Protein AF-A0AAV3RYV9-F1 (afdb_monomer_lite)

Secondary structure (DSSP, 8-state):
--HHHHHHHHHHHS-GGGHHHHHHHHHHS-TTT--HHHHHHHHHHHHHHHHTS-EEEPTTS-EEEEEEEEEE--TTS--EEEEEEETT--S----HHHHHHTT-EEEE-SSEEEEE-TTS-EEEEEEEPTTS-EEEEE-----S----HHHHHHHHTTS--HHHHHHHHHTT-STTPPP--------HHHHHHT--------PPP-S-THHHHHHHHHHHHHHHTTSS------GGG-TTHHHHS---HHHHHHHHHHTT------

pLDDT: mean 76.97, std 11.88, range [34.06, 93.38]

InterPro domains:
  IPR025724 GAG-pre-integrase domain [PF13976] (138-195)

Sequence (266 aa):
MSNKKVVRKVLRMLPKKFAHKVTAIVEAQDLTTMCLDELIGNLALFEMALDEGYHVTFGDGGKGKIIGKEQLNVDGLPHLTDVLLVEGLTMNLISLSQLCDDGMKVFFCKEGCTANDSCDQTVMRGSRSAYNCYMWSSVKALTSKKCEDTELWHKKIGHTNYRNIQQSISKEVVRRIPPLDVKDKACGQCQVGKQTKSYHQKLQQHSRTKQIDIRHHFIRELVEDKVIFLDHVSTDKQLAEIFTKALDAAKFESLRSSLELCVIDK

Foldseek 3Di:
DQQLVVLVVVLVPDDPVCVVVSVCCVPPHDSNPDGPVNVVVSVVVVVVVVQVPAWDQDPVRDTWGFPDFDFDDDPLAPGDHGQTDTPPDPDDDDDPVSLVVVQWDKDDDPAWIFTAHPVRHTSWIWGQDPVRDTGIDRPPPPPPVPPQVLVVVCVVVPVDQLVVVQVCVVVVVDPPDDDHPRDRDDDPVVCVVPDDDDDDDDDDDDDPPVPVVVVVVVVVVCVVVVVDDDDDDPPLAPLCCLVVHDDDPVSNVSSCVVVVDDDDDD

Radius of gyration: 32.15 Å; chains: 1; bounding box: 63×82×66 Å

Structure (mmCIF, N/CA/C/O backbone):
data_AF-A0AAV3RYV9-F1
#
_entry.id   AF-A0AAV3RYV9-F1
#
loop_
_atom_site.group_PDB
_atom_site.id
_atom_site.type_symbol
_atom_site.label_atom_id
_atom_site.label_alt_id
_atom_site.label_comp_id
_atom_site.label_asym_id
_atom_site.label_entity_id
_atom_site.label_seq_id
_atom_site.pdbx_PDB_ins_code
_atom_site.Cartn_x
_atom_site.Cartn_y
_atom_site.Cartn_z
_atom_site.occupancy
_atom_site.B_iso_or_equiv
_atom_site.auth_seq_id
_atom_site.auth_comp_id
_atom_site.auth_asym_id
_atom_site.auth_atom_id
_atom_site.pdbx_PDB_model_num
ATOM 1 N N . MET A 1 1 ? -21.998 -34.730 23.760 1.00 55.03 1 MET A N 1
ATOM 2 C CA . MET A 1 1 ? -22.473 -33.540 23.004 1.00 55.03 1 MET A CA 1
ATOM 3 C C . MET A 1 1 ? -23.139 -34.023 21.718 1.00 55.03 1 MET A C 1
ATOM 5 O O . MET A 1 1 ? -22.643 -34.980 21.152 1.00 55.03 1 MET A O 1
ATOM 9 N N . SER A 1 2 ? -24.242 -33.418 21.261 1.00 70.56 2 SER A N 1
ATOM 10 C CA . SER A 1 2 ? -24.877 -33.796 19.978 1.00 70.56 2 SER A CA 1
ATOM 11 C C . SER A 1 2 ? -23.958 -33.462 18.790 1.00 70.56 2 SER A C 1
ATOM 13 O O . SER A 1 2 ? -23.345 -32.393 18.803 1.00 70.56 2 SER A O 1
ATOM 15 N N . ASN A 1 3 ? -23.893 -34.335 17.776 1.00 68.94 3 ASN A N 1
ATOM 16 C CA . ASN A 1 3 ? -23.060 -34.189 16.567 1.00 68.94 3 ASN A CA 1
ATOM 17 C C . ASN A 1 3 ? -23.243 -32.802 15.904 1.00 68.94 3 ASN A C 1
ATOM 19 O O . ASN A 1 3 ? -22.283 -32.081 15.640 1.00 68.94 3 ASN A O 1
ATOM 23 N N . LYS A 1 4 ? -24.493 -32.322 15.859 1.00 72.94 4 LYS A N 1
ATOM 24 C CA . LYS A 1 4 ? -24.893 -30.971 15.423 1.00 72.94 4 LYS A CA 1
ATOM 25 C C . LYS A 1 4 ? -24.192 -29.825 16.167 1.00 72.94 4 LYS A C 1
ATOM 27 O O . LYS A 1 4 ? -23.868 -28.793 15.579 1.00 72.94 4 LYS A O 1
ATOM 32 N N . LYS A 1 5 ? -23.978 -29.959 17.484 1.00 77.31 5 LYS A N 1
ATOM 33 C CA . LYS A 1 5 ? -23.274 -28.938 18.286 1.00 77.31 5 LYS A CA 1
ATOM 34 C C . LYS A 1 5 ? -21.777 -28.920 17.969 1.00 77.31 5 LYS A C 1
ATOM 36 O O . LYS A 1 5 ? -21.187 -27.844 18.000 1.00 77.31 5 LYS A O 1
ATOM 41 N N . VAL A 1 6 ? -21.193 -30.079 17.660 1.00 81.44 6 VAL A N 1
ATOM 42 C CA . VAL A 1 6 ? -19.771 -30.224 17.313 1.00 81.44 6 VAL A CA 1
ATOM 43 C C . VAL A 1 6 ? -19.502 -29.643 15.924 1.00 81.44 6 VAL A C 1
ATOM 45 O O . VAL A 1 6 ? -18.690 -28.730 15.816 1.00 81.44 6 VAL A O 1
ATOM 48 N N . VAL A 1 7 ? -20.269 -30.046 14.907 1.00 83.00 7 VAL A N 1
ATOM 49 C CA . VAL A 1 7 ? -20.202 -29.528 13.523 1.00 83.00 7 VAL A CA 1
ATOM 50 C C . VAL A 1 7 ? -20.286 -27.997 13.484 1.00 83.00 7 VAL A C 1
ATOM 52 O O . VAL A 1 7 ? -19.428 -27.326 12.916 1.00 83.00 7 VAL A O 1
ATOM 55 N N . ARG A 1 8 ? -21.260 -27.403 14.188 1.00 81.81 8 ARG A N 1
ATOM 56 C CA . ARG A 1 8 ? -21.396 -25.935 14.283 1.00 81.81 8 ARG A CA 1
ATOM 57 C C . ARG A 1 8 ? -20.267 -25.252 15.042 1.00 81.81 8 ARG A C 1
ATOM 59 O O . ARG A 1 8 ? -20.066 -24.048 14.886 1.00 81.81 8 ARG A O 1
ATOM 66 N N . LYS A 1 9 ? -19.593 -25.959 15.948 1.00 83.69 9 LYS A N 1
ATOM 67 C CA . LYS A 1 9 ? -18.423 -25.418 16.640 1.00 83.69 9 LYS A CA 1
ATOM 68 C C . LYS A 1 9 ? -17.227 -25.418 15.691 1.00 83.69 9 LYS A C 1
ATOM 70 O O . LYS A 1 9 ? -16.592 -24.384 15.580 1.00 83.69 9 LYS A O 1
ATOM 75 N N . VAL A 1 10 ? -17.004 -26.504 14.950 1.00 85.31 10 VAL A N 1
ATOM 76 C CA . VAL A 1 10 ? -15.940 -26.607 13.938 1.00 85.31 10 VAL A CA 1
ATOM 77 C C . VAL A 1 10 ? -16.103 -25.542 12.851 1.00 85.31 10 VAL A C 1
ATOM 79 O O . VAL A 1 10 ? -15.184 -24.759 12.646 1.00 85.31 10 VAL A O 1
ATOM 82 N N . LEU A 1 11 ? -17.292 -25.413 12.248 1.00 83.75 11 LEU A N 1
ATOM 83 C CA . LEU A 1 11 ? -17.558 -24.414 11.199 1.00 83.75 11 LEU A CA 1
ATOM 84 C C . LEU A 1 11 ? -17.297 -22.963 11.646 1.00 83.75 11 LEU A C 1
ATOM 86 O O . LEU A 1 11 ? -16.875 -22.143 10.839 1.00 83.75 11 LEU A O 1
ATOM 90 N N . ARG A 1 12 ? -17.509 -22.641 12.932 1.00 84.25 12 ARG A N 1
ATOM 91 C CA . ARG A 1 12 ? -17.233 -21.304 13.497 1.00 84.25 12 ARG A CA 1
ATOM 92 C C . ARG A 1 12 ? -15.757 -21.046 13.798 1.00 84.25 12 ARG A C 1
ATOM 94 O O . ARG A 1 12 ? -15.381 -19.894 13.970 1.00 84.25 12 ARG A O 1
ATOM 101 N N . MET A 1 13 ? -14.952 -22.099 13.901 1.00 83.88 13 MET A N 1
ATOM 102 C CA . MET A 1 13 ? -13.523 -22.016 14.212 1.00 83.88 13 MET A CA 1
ATOM 103 C C . MET A 1 13 ? -12.651 -22.030 12.948 1.00 83.88 13 MET A C 1
ATOM 105 O O . MET A 1 13 ? -11.438 -21.858 13.053 1.00 83.88 13 MET A O 1
ATOM 109 N N . LEU A 1 14 ? -13.238 -22.244 11.764 1.00 82.31 14 LEU A N 1
ATOM 110 C CA . LEU A 1 14 ? -12.491 -22.283 10.509 1.00 82.31 14 LEU A CA 1
ATOM 111 C C . LEU A 1 14 ? -11.946 -20.892 10.125 1.00 82.31 14 LEU A C 1
ATOM 113 O O . LEU A 1 14 ? -12.642 -19.888 10.301 1.00 82.31 14 LEU A O 1
ATOM 117 N N . PRO A 1 15 ? -10.723 -20.808 9.562 1.00 80.56 15 PRO A N 1
ATOM 118 C CA . PRO A 1 15 ? -10.148 -19.548 9.095 1.00 80.56 15 PRO A CA 1
ATOM 119 C C . PRO A 1 15 ? -11.002 -18.855 8.023 1.00 80.56 15 PRO A C 1
ATOM 121 O O . PRO A 1 15 ? -11.692 -19.514 7.243 1.00 80.56 15 PRO A O 1
ATOM 124 N N . LYS A 1 16 ? -10.872 -17.523 7.896 1.00 75.56 16 LYS A N 1
ATOM 125 C CA . LYS A 1 16 ? -11.639 -16.703 6.932 1.00 75.56 16 LYS A CA 1
ATOM 126 C C . LYS A 1 16 ? -11.557 -17.195 5.478 1.00 75.56 16 LYS A C 1
ATOM 128 O O . LYS A 1 16 ? -12.508 -16.986 4.731 1.00 75.56 16 LYS A O 1
ATOM 133 N N . LYS A 1 17 ? -10.479 -17.890 5.085 1.00 72.00 17 LYS A N 1
ATOM 134 C CA . LYS A 1 17 ? -10.332 -18.487 3.742 1.00 72.00 17 LYS A CA 1
ATOM 135 C C . LYS A 1 17 ? -11.455 -19.478 3.389 1.00 72.00 17 LYS A C 1
ATOM 137 O O . LYS A 1 17 ? -11.806 -19.609 2.224 1.00 72.00 17 LYS A O 1
ATOM 142 N N . PHE A 1 18 ? -12.084 -20.102 4.387 1.00 80.19 18 PHE A N 1
ATOM 143 C CA . PHE A 1 18 ? -13.200 -21.033 4.201 1.00 80.19 18 PHE A CA 1
ATOM 144 C C . PHE A 1 18 ? -14.581 -20.362 4.234 1.00 80.19 18 PHE A C 1
ATOM 146 O O . PHE A 1 18 ? -15.580 -21.061 4.108 1.00 80.19 18 PHE A O 1
ATOM 153 N N . ALA A 1 19 ? -14.679 -19.035 4.398 1.00 79.00 19 ALA A N 1
ATOM 154 C CA . ALA A 1 19 ? -15.951 -18.356 4.672 1.00 79.00 19 ALA A CA 1
ATOM 155 C C . ALA A 1 19 ? -17.042 -18.658 3.631 1.00 79.00 19 ALA A C 1
ATOM 157 O O . ALA A 1 19 ? -18.152 -19.022 3.998 1.00 79.00 19 ALA A O 1
ATOM 158 N N . HIS A 1 20 ? -16.713 -18.589 2.341 1.00 78.38 20 HIS A N 1
ATOM 159 C CA . HIS A 1 20 ? -17.662 -18.861 1.258 1.00 78.38 20 HIS A CA 1
ATOM 160 C C . HIS A 1 20 ? -18.125 -20.328 1.231 1.00 78.38 20 HIS A C 1
ATOM 162 O O . HIS A 1 20 ? -19.299 -20.604 0.990 1.00 78.38 20 HIS A O 1
ATOM 168 N N . LYS A 1 21 ? -17.234 -21.275 1.557 1.00 80.56 21 LYS A N 1
ATOM 169 C CA . LYS A 1 21 ? -17.579 -22.696 1.680 1.00 80.56 21 LYS A CA 1
ATOM 170 C C . LYS A 1 21 ? -18.433 -22.965 2.919 1.00 80.56 21 LYS A C 1
ATOM 172 O O . LYS A 1 21 ? -19.388 -23.729 2.838 1.00 80.56 21 LYS A O 1
ATOM 177 N N . VAL A 1 22 ? -18.123 -22.319 4.043 1.00 84.25 22 VAL A N 1
ATOM 178 C CA . VAL A 1 22 ? -18.915 -22.392 5.280 1.00 84.25 22 VAL A CA 1
ATOM 179 C C . VAL A 1 22 ? -20.329 -21.874 5.034 1.00 84.25 22 VAL A C 1
ATOM 181 O O . VAL A 1 22 ? -21.277 -22.554 5.411 1.00 84.25 22 VAL A O 1
ATOM 184 N N . THR A 1 23 ? -20.481 -20.732 4.359 1.00 82.81 23 THR A N 1
ATOM 185 C CA . THR A 1 23 ? -21.793 -20.195 3.972 1.00 82.81 23 THR A CA 1
ATOM 186 C C . THR A 1 23 ? -22.562 -21.197 3.115 1.00 82.81 23 THR A C 1
ATOM 188 O O . THR A 1 23 ? -23.677 -21.556 3.474 1.00 82.81 23 THR A O 1
ATOM 191 N N . ALA A 1 24 ? -21.937 -21.750 2.069 1.00 81.44 24 ALA A N 1
ATOM 192 C CA . ALA A 1 24 ? -22.576 -22.746 1.210 1.00 81.44 24 ALA A CA 1
ATOM 193 C C . ALA A 1 24 ? -23.004 -24.015 1.972 1.00 81.44 24 ALA A C 1
ATOM 195 O O . ALA A 1 24 ? -24.089 -24.533 1.737 1.00 81.44 24 ALA A O 1
ATOM 196 N N . ILE A 1 25 ? -22.190 -24.509 2.912 1.00 82.00 25 ILE A N 1
ATOM 197 C CA . ILE A 1 25 ? -22.534 -25.675 3.745 1.00 82.00 25 ILE A CA 1
ATOM 198 C C . ILE A 1 25 ? -23.709 -25.353 4.677 1.00 82.00 25 ILE A C 1
ATOM 200 O O . ILE A 1 25 ? -24.605 -26.175 4.848 1.00 82.00 25 ILE A O 1
ATOM 204 N N . VAL A 1 26 ? -23.719 -24.163 5.281 1.00 81.19 26 VAL A N 1
ATOM 205 C CA . VAL A 1 26 ? -24.791 -23.729 6.188 1.00 81.19 26 VAL A CA 1
ATOM 206 C C . VAL A 1 26 ? -26.110 -23.497 5.441 1.00 81.19 26 VAL A C 1
ATOM 208 O O . VAL A 1 26 ? -27.166 -23.732 6.023 1.00 81.19 26 VAL A O 1
ATOM 211 N N . GLU A 1 27 ? -26.054 -23.057 4.182 1.00 81.00 27 GLU A N 1
ATOM 212 C CA . GLU A 1 27 ? -27.228 -22.781 3.343 1.00 81.00 27 GLU A CA 1
ATOM 213 C C . GLU A 1 27 ? -27.771 -24.021 2.618 1.00 81.00 27 GLU A C 1
ATOM 215 O O . GLU A 1 27 ? -28.985 -24.160 2.488 1.00 81.00 27 GLU A O 1
ATOM 220 N N . ALA A 1 28 ? -26.902 -24.922 2.147 1.00 75.69 28 ALA A N 1
ATOM 221 C CA . ALA A 1 28 ? -27.292 -26.032 1.274 1.00 75.69 28 ALA A CA 1
ATOM 222 C C . ALA A 1 28 ? -27.492 -27.376 1.993 1.00 75.69 28 ALA A C 1
ATOM 224 O O . ALA A 1 28 ? -28.142 -28.261 1.438 1.00 75.69 28 ALA A O 1
ATOM 225 N N . GLN A 1 29 ? -26.927 -27.568 3.192 1.00 73.56 29 GLN A N 1
ATOM 226 C CA . GLN A 1 29 ? -26.982 -28.850 3.904 1.00 73.56 29 GLN A CA 1
ATOM 227 C C . GLN A 1 29 ? -27.699 -28.749 5.251 1.00 73.56 29 GLN A C 1
ATOM 229 O O . GLN A 1 29 ? -27.522 -27.805 6.024 1.00 73.56 29 GLN A O 1
ATOM 234 N N . ASP A 1 30 ? -28.462 -29.793 5.582 1.00 73.06 30 ASP A N 1
ATOM 235 C CA . ASP A 1 30 ? -29.024 -29.936 6.918 1.00 73.06 30 ASP A CA 1
ATOM 236 C C . ASP A 1 30 ? -27.919 -30.310 7.925 1.00 73.06 30 ASP A C 1
ATOM 238 O O . ASP A 1 30 ? -27.468 -31.449 8.041 1.00 73.06 30 ASP A O 1
ATOM 242 N N . LEU A 1 31 ? -27.500 -29.320 8.718 1.00 68.75 31 LEU A N 1
ATOM 243 C CA . LEU A 1 31 ? -26.511 -29.470 9.793 1.00 68.75 31 LEU A CA 1
ATOM 244 C C . LEU A 1 31 ? -26.938 -30.462 10.895 1.00 68.75 31 LEU A C 1
ATOM 246 O O . LEU A 1 31 ? -26.178 -30.681 11.844 1.00 68.75 31 LEU A O 1
ATOM 250 N N . THR A 1 32 ? -28.174 -30.974 10.865 1.00 64.25 32 THR A N 1
ATOM 251 C CA . THR A 1 32 ? -28.647 -32.002 11.798 1.00 64.25 32 THR A CA 1
ATOM 252 C C . THR A 1 32 ? -28.279 -33.422 11.384 1.00 64.25 32 THR A C 1
ATOM 254 O O . THR A 1 32 ? -28.127 -34.259 12.275 1.00 64.25 32 THR A O 1
ATOM 257 N N . THR A 1 33 ? -28.079 -33.673 10.087 1.00 74.38 33 THR A N 1
ATOM 258 C CA . THR A 1 33 ? -27.809 -35.008 9.530 1.00 74.38 33 THR A CA 1
ATOM 259 C C . THR A 1 33 ? -26.339 -35.230 9.181 1.00 74.38 33 THR A C 1
ATOM 261 O O . THR A 1 33 ? -25.888 -36.370 9.198 1.00 74.38 33 THR A O 1
ATOM 264 N N . MET A 1 34 ? -25.581 -34.162 8.916 1.00 77.06 34 MET A N 1
ATOM 265 C CA . MET A 1 34 ? -24.161 -34.248 8.557 1.00 77.06 34 MET A CA 1
ATOM 266 C C . MET A 1 34 ? -23.298 -34.736 9.734 1.00 77.06 34 MET A C 1
ATOM 268 O O . MET A 1 34 ? -23.349 -34.178 10.839 1.00 77.06 34 MET A O 1
ATOM 272 N N . CYS A 1 35 ? -22.476 -35.761 9.494 1.00 82.12 35 CYS A N 1
ATOM 273 C CA . CYS A 1 35 ? -21.512 -36.258 10.474 1.00 82.12 35 CYS A CA 1
ATOM 274 C C . CYS A 1 35 ? -20.172 -35.502 10.392 1.00 82.12 35 CYS A C 1
ATOM 276 O O . CYS A 1 35 ? -19.886 -34.790 9.428 1.00 82.12 35 CYS A O 1
ATOM 278 N N . LEU A 1 36 ? -19.339 -35.634 11.430 1.00 82.00 36 LEU A N 1
ATOM 279 C CA . LEU A 1 36 ? -18.045 -34.952 11.483 1.00 82.00 36 LEU A CA 1
ATOM 280 C C . LEU A 1 36 ? -17.094 -35.420 10.369 1.00 82.00 36 LEU A C 1
ATOM 282 O O . LEU A 1 36 ? -16.412 -34.585 9.785 1.00 82.00 36 LEU A O 1
ATOM 286 N N . ASP A 1 37 ? -17.084 -36.713 10.048 1.00 81.75 37 ASP A N 1
ATOM 287 C CA . ASP A 1 37 ? -16.208 -37.275 9.012 1.00 81.75 37 ASP A CA 1
ATOM 288 C C . ASP A 1 37 ? -16.579 -36.763 7.615 1.00 81.75 37 ASP A C 1
ATOM 290 O O . ASP A 1 37 ? -15.705 -36.424 6.821 1.00 81.75 37 ASP A O 1
ATOM 294 N N . GLU A 1 38 ? -17.876 -36.613 7.339 1.00 82.69 38 GLU A N 1
ATOM 295 C CA . GLU A 1 38 ? -18.387 -36.034 6.095 1.00 82.69 38 GLU A CA 1
ATOM 296 C C . GLU A 1 38 ? -18.032 -34.544 5.979 1.00 82.69 38 GLU A C 1
ATOM 298 O O . GLU A 1 38 ? -17.609 -34.080 4.918 1.00 82.69 38 GLU A O 1
ATOM 303 N N . LEU A 1 39 ? -18.117 -33.793 7.084 1.00 85.12 39 LEU A N 1
ATOM 304 C CA . LEU A 1 39 ? -17.657 -32.404 7.128 1.00 85.12 39 LEU A CA 1
ATOM 305 C C . LEU A 1 39 ? -16.148 -32.307 6.860 1.00 85.12 39 LEU A C 1
ATOM 307 O O . LEU A 1 39 ? -15.725 -31.473 6.061 1.00 85.12 39 LEU A O 1
ATOM 311 N N . ILE A 1 40 ? -15.337 -33.135 7.523 1.00 83.94 40 ILE A N 1
ATOM 312 C CA . ILE A 1 40 ? -13.879 -33.142 7.351 1.00 83.94 40 ILE A CA 1
ATOM 313 C C . ILE A 1 40 ? -13.519 -33.526 5.913 1.00 83.94 40 ILE A C 1
ATOM 315 O O . ILE A 1 40 ? -12.693 -32.850 5.307 1.00 83.94 40 ILE A O 1
ATOM 319 N N . GLY A 1 41 ? -14.183 -34.530 5.335 1.00 83.12 41 GLY A N 1
ATOM 320 C CA . GLY A 1 41 ? -14.002 -34.916 3.935 1.00 83.12 41 GLY A CA 1
ATOM 321 C C . GLY A 1 41 ? -14.319 -33.775 2.966 1.00 83.12 41 GLY A C 1
ATOM 322 O O . GLY A 1 41 ? -13.520 -33.477 2.081 1.00 83.12 41 GLY A O 1
ATOM 323 N N . ASN A 1 42 ? -15.431 -33.065 3.176 1.00 80.94 42 ASN A N 1
ATOM 324 C CA . ASN A 1 42 ? -15.811 -31.905 2.363 1.00 80.94 42 ASN A CA 1
ATOM 325 C C . ASN A 1 42 ? -14.827 -30.733 2.483 1.00 80.94 42 ASN A C 1
ATOM 327 O O . ASN A 1 42 ? -14.584 -30.029 1.499 1.00 80.94 42 ASN A O 1
ATOM 331 N N . LEU A 1 43 ? -14.276 -30.505 3.677 1.00 82.31 43 LEU A N 1
ATOM 332 C CA . LEU A 1 43 ? -13.263 -29.476 3.910 1.00 82.31 43 LEU A CA 1
ATOM 333 C C . LEU A 1 43 ? -11.921 -29.855 3.284 1.00 82.31 43 LEU A C 1
ATOM 335 O O . LEU A 1 43 ? -11.303 -28.993 2.671 1.00 82.31 43 LEU A O 1
ATOM 339 N N . ALA A 1 44 ? -11.514 -31.123 3.371 1.00 80.31 44 ALA A N 1
ATOM 340 C CA . ALA A 1 44 ? -10.290 -31.630 2.756 1.00 80.31 44 ALA A CA 1
ATOM 341 C C . ALA A 1 44 ? -10.360 -31.568 1.223 1.00 80.31 44 ALA A C 1
ATOM 343 O O . ALA A 1 44 ? -9.449 -31.047 0.593 1.00 80.31 44 ALA A O 1
ATOM 344 N N . LEU A 1 45 ? -11.472 -31.999 0.617 1.00 74.06 45 LEU A N 1
ATOM 345 C CA . LEU A 1 45 ? -11.718 -31.860 -0.827 1.00 74.06 45 LEU A CA 1
ATOM 346 C C . LEU A 1 45 ? -11.681 -30.399 -1.279 1.00 74.06 45 LEU A C 1
ATOM 348 O O . LEU A 1 45 ? -11.152 -30.075 -2.339 1.00 74.06 45 LEU A O 1
ATOM 352 N N . PHE A 1 46 ? -12.245 -29.506 -0.472 1.00 75.56 46 PHE A N 1
ATOM 353 C CA . PHE A 1 46 ? -12.227 -28.082 -0.758 1.00 75.56 46 PHE A CA 1
ATOM 354 C C . PHE A 1 46 ? -10.828 -27.471 -0.585 1.00 75.56 46 PHE A C 1
ATOM 356 O O . PHE A 1 46 ? -10.433 -26.632 -1.383 1.00 75.56 46 PHE A O 1
ATOM 363 N N . GLU A 1 47 ? -10.053 -27.916 0.403 1.00 72.88 47 GLU A N 1
ATOM 364 C CA . GLU A 1 47 ? -8.655 -27.518 0.579 1.00 72.88 47 GLU A CA 1
ATOM 365 C C . GLU A 1 47 ? -7.775 -28.016 -0.575 1.00 72.88 47 GLU A C 1
ATOM 367 O O . GLU A 1 47 ? -6.983 -27.241 -1.101 1.00 72.88 47 GLU A O 1
ATOM 372 N N . MET A 1 48 ? -7.993 -29.244 -1.056 1.00 65.56 48 MET A N 1
ATOM 373 C CA . MET A 1 48 ? -7.349 -29.768 -2.266 1.00 65.56 48 MET A CA 1
ATOM 374 C C . MET A 1 48 ? -7.720 -28.952 -3.514 1.00 65.56 48 MET A C 1
ATOM 376 O O . MET A 1 48 ? -6.847 -28.620 -4.309 1.00 65.56 48 MET A O 1
ATOM 380 N N . ALA A 1 49 ? -8.991 -28.566 -3.666 1.00 63.94 49 ALA A N 1
ATOM 381 C CA . ALA A 1 49 ? -9.440 -27.721 -4.776 1.00 63.94 49 ALA A CA 1
ATOM 382 C C . ALA A 1 49 ? -8.893 -26.282 -4.702 1.00 63.94 49 ALA A C 1
ATOM 384 O O . ALA A 1 49 ? -8.691 -25.643 -5.733 1.00 63.94 49 ALA A O 1
ATOM 385 N N . LEU A 1 50 ? -8.639 -25.762 -3.497 1.00 61.56 50 LEU A N 1
ATOM 386 C CA . LEU A 1 50 ? -7.937 -24.490 -3.314 1.00 61.56 50 LEU A CA 1
ATOM 387 C C . LEU A 1 50 ? -6.453 -24.595 -3.698 1.00 61.56 50 LEU A C 1
ATOM 389 O O . LEU A 1 50 ? -5.896 -23.621 -4.205 1.00 61.56 50 LEU A O 1
ATOM 393 N N . ASP A 1 51 ? -5.825 -25.753 -3.483 1.00 58.31 51 ASP A N 1
ATOM 394 C CA . ASP A 1 51 ? -4.398 -25.969 -3.754 1.00 58.31 51 ASP A CA 1
ATOM 395 C C . ASP A 1 51 ? -4.069 -26.016 -5.259 1.00 58.31 51 ASP A C 1
ATOM 397 O O . ASP A 1 51 ? -2.972 -25.635 -5.665 1.00 58.31 51 ASP A O 1
ATOM 401 N N . GLU A 1 52 ? -5.032 -26.373 -6.116 1.00 57.16 52 GLU A N 1
ATOM 402 C CA . GLU A 1 52 ? -4.862 -26.311 -7.577 1.00 57.16 52 GLU A CA 1
ATOM 403 C C . GLU A 1 52 ? -4.949 -24.875 -8.149 1.00 57.16 52 GLU A C 1
ATOM 405 O O . GLU A 1 52 ? -4.567 -24.633 -9.296 1.00 57.16 52 GLU A O 1
ATOM 410 N N . GLY A 1 53 ? -5.418 -23.891 -7.368 1.00 58.44 53 GLY A N 1
ATOM 411 C CA . GLY A 1 53 ? -5.975 -22.647 -7.914 1.00 58.44 53 GLY A CA 1
ATOM 412 C C . GLY A 1 53 ? -5.121 -21.376 -7.871 1.00 58.44 53 GLY A C 1
ATOM 413 O O . GLY A 1 53 ? -5.459 -20.419 -8.565 1.00 58.44 53 GLY A O 1
ATOM 414 N N . TYR A 1 54 ? -4.030 -21.311 -7.103 1.00 69.19 54 TYR A N 1
ATOM 415 C CA . TYR A 1 54 ? -3.322 -20.037 -6.885 1.00 69.19 54 TYR A CA 1
ATOM 416 C C . TYR A 1 54 ? -1.830 -20.146 -7.180 1.00 69.19 54 TYR A C 1
ATOM 418 O O . TYR A 1 54 ? -0.999 -20.287 -6.285 1.00 69.19 54 TYR A O 1
ATOM 426 N N . HIS A 1 55 ? -1.495 -20.045 -8.464 1.00 78.94 55 HIS A N 1
ATOM 427 C CA . HIS A 1 55 ? -0.114 -19.985 -8.924 1.00 78.94 55 HIS A CA 1
ATOM 428 C C . HIS A 1 55 ? 0.165 -18.639 -9.592 1.00 78.94 55 HIS A C 1
ATOM 430 O O . HIS A 1 55 ? -0.628 -18.174 -10.410 1.00 78.94 55 HIS A O 1
ATOM 436 N N . VAL A 1 56 ? 1.308 -18.029 -9.283 1.00 82.75 56 VAL A N 1
ATOM 437 C CA . VAL A 1 56 ? 1.851 -16.927 -10.083 1.00 82.75 56 VAL A CA 1
ATOM 438 C C . VAL A 1 56 ? 2.698 -17.517 -11.205 1.00 82.75 56 VAL A C 1
ATOM 440 O O . VAL A 1 56 ? 3.404 -18.499 -10.991 1.00 82.75 56 VAL A O 1
ATOM 443 N N . THR A 1 57 ? 2.620 -16.942 -12.403 1.00 84.31 57 THR A N 1
ATOM 444 C CA . THR A 1 57 ? 3.510 -17.318 -13.509 1.00 84.31 57 THR A CA 1
ATOM 445 C C . THR A 1 57 ? 4.664 -16.326 -13.564 1.00 84.31 57 THR A C 1
ATOM 447 O O . THR A 1 57 ? 4.443 -15.115 -13.581 1.00 84.31 57 THR A O 1
ATOM 450 N N . PHE A 1 58 ? 5.889 -16.833 -13.554 1.00 82.94 58 PHE A N 1
ATOM 451 C CA . PHE A 1 58 ? 7.108 -16.040 -13.645 1.00 82.94 58 PHE A CA 1
ATOM 452 C C . PHE A 1 58 ? 7.469 -15.743 -15.106 1.00 82.94 58 PHE A C 1
ATOM 454 O O . PHE A 1 58 ? 6.917 -16.328 -16.038 1.00 82.94 58 PHE A O 1
ATOM 461 N N . GLY A 1 59 ? 8.416 -14.824 -15.318 1.00 74.75 59 GLY A N 1
ATOM 462 C CA . GLY A 1 59 ? 8.852 -14.425 -16.663 1.00 74.75 59 GLY A CA 1
ATOM 463 C C . GLY A 1 59 ? 9.529 -15.538 -17.474 1.00 74.75 59 GLY A C 1
ATOM 464 O O . GLY A 1 59 ? 9.593 -15.438 -18.694 1.00 74.75 59 GLY A O 1
ATOM 465 N N . ASP A 1 60 ? 10.002 -16.601 -16.820 1.00 81.31 60 ASP A N 1
ATOM 466 C CA . ASP A 1 60 ? 10.543 -17.814 -17.448 1.00 81.31 60 ASP A CA 1
ATOM 467 C C . ASP A 1 60 ? 9.457 -18.862 -17.777 1.00 81.31 60 ASP A C 1
ATOM 469 O O . ASP A 1 60 ? 9.766 -19.931 -18.300 1.00 81.31 60 ASP A O 1
ATOM 473 N N . GLY A 1 61 ? 8.185 -18.568 -17.478 1.00 81.25 61 GLY A N 1
ATOM 474 C CA . GLY A 1 61 ? 7.057 -19.488 -17.629 1.00 81.25 61 GLY A CA 1
ATOM 475 C C . GLY A 1 61 ? 6.887 -20.475 -16.470 1.00 81.25 61 GLY A C 1
ATOM 476 O O . GLY A 1 61 ? 5.917 -21.238 -16.462 1.00 81.25 61 GLY A O 1
ATOM 477 N N . GLY A 1 62 ? 7.784 -20.456 -15.478 1.00 84.75 62 GLY A N 1
ATOM 478 C CA . GLY A 1 62 ? 7.650 -21.230 -14.251 1.00 84.75 62 GLY A CA 1
ATOM 479 C C . GLY A 1 62 ? 6.433 -20.792 -13.434 1.00 84.75 62 GLY A C 1
ATOM 480 O O . GLY A 1 62 ? 5.961 -19.660 -13.547 1.00 84.75 62 GLY A O 1
ATOM 481 N N . LYS A 1 63 ? 5.914 -21.690 -12.592 1.00 84.94 63 LYS A N 1
ATOM 482 C CA . LYS A 1 63 ? 4.776 -21.408 -11.707 1.00 84.94 63 LYS A CA 1
ATOM 483 C C . LYS A 1 63 ? 5.197 -21.494 -10.247 1.00 84.94 63 LYS A C 1
ATOM 485 O O . LYS A 1 63 ? 5.799 -22.483 -9.842 1.00 84.94 63 LYS A O 1
ATOM 490 N N . GLY A 1 64 ? 4.859 -20.474 -9.465 1.00 85.50 64 GLY A N 1
ATOM 491 C CA . GLY A 1 64 ? 5.085 -20.431 -8.020 1.00 85.50 64 GLY A CA 1
ATOM 492 C C . GLY A 1 64 ? 3.772 -20.509 -7.253 1.00 85.50 64 GLY A C 1
ATOM 493 O O . GLY A 1 64 ? 2.811 -19.831 -7.617 1.00 85.50 64 GLY A O 1
ATOM 494 N N . LYS A 1 65 ? 3.726 -21.317 -6.192 1.00 86.38 65 LYS A N 1
ATOM 495 C CA . LYS A 1 65 ? 2.543 -21.465 -5.335 1.00 86.38 65 LYS A CA 1
ATOM 496 C C . LYS A 1 65 ? 2.350 -20.221 -4.469 1.00 86.38 65 LYS A C 1
ATOM 498 O O . LYS A 1 65 ? 3.266 -19.809 -3.761 1.00 86.38 65 LYS A O 1
ATOM 503 N N . ILE A 1 66 ? 1.166 -19.620 -4.511 1.00 84.56 66 ILE A N 1
ATOM 504 C CA . ILE A 1 66 ? 0.824 -18.460 -3.684 1.00 84.56 66 ILE A CA 1
ATOM 505 C C . ILE A 1 66 ? 0.381 -18.960 -2.303 1.00 84.56 66 ILE A C 1
ATOM 507 O O . ILE A 1 66 ? -0.583 -19.711 -2.181 1.00 84.56 66 ILE A O 1
ATOM 511 N N . ILE A 1 67 ? 1.076 -18.520 -1.257 1.00 82.19 67 ILE A N 1
ATOM 512 C CA . ILE A 1 67 ? 0.788 -18.835 0.149 1.00 82.19 67 ILE A CA 1
ATOM 513 C C . ILE A 1 67 ? -0.149 -17.783 0.764 1.00 82.19 67 ILE A C 1
ATOM 515 O O . ILE A 1 67 ? -0.917 -18.081 1.678 1.00 82.19 67 ILE A O 1
ATOM 519 N N . GLY A 1 68 ? -0.110 -16.543 0.270 1.00 76.12 68 GLY A N 1
ATOM 520 C CA . GLY A 1 68 ? -0.902 -15.454 0.831 1.00 76.12 68 GLY A CA 1
ATOM 521 C C . GLY A 1 68 ? -1.032 -14.251 -0.092 1.00 76.12 68 GLY A C 1
ATOM 522 O O . GLY A 1 68 ? -0.305 -14.117 -1.074 1.00 76.12 68 GLY A O 1
ATOM 523 N N . LYS A 1 69 ? -1.976 -13.373 0.245 1.00 81.06 69 LYS A N 1
ATOM 524 C CA . LYS A 1 69 ? -2.206 -12.088 -0.417 1.00 81.06 69 LYS A CA 1
ATOM 525 C C . LYS A 1 69 ? -2.454 -11.028 0.652 1.00 81.06 69 LYS A C 1
ATOM 527 O O . LYS A 1 69 ? -3.353 -11.205 1.473 1.00 81.06 69 LYS A O 1
ATOM 532 N N . GLU A 1 70 ? -1.679 -9.952 0.642 1.00 76.12 70 GLU A N 1
ATOM 533 C CA . GLU A 1 70 ? -1.757 -8.872 1.630 1.00 76.12 70 GLU A CA 1
ATOM 534 C C . GLU A 1 70 ? -1.621 -7.488 0.981 1.00 76.12 70 GLU A C 1
ATOM 536 O O . GLU A 1 70 ? -1.269 -7.348 -0.189 1.00 76.12 70 GLU A O 1
ATOM 541 N N . GLN A 1 71 ? -1.930 -6.446 1.754 1.00 78.50 71 GLN A N 1
ATOM 542 C CA . GLN A 1 71 ? -1.613 -5.063 1.403 1.00 78.50 71 GLN A CA 1
ATOM 543 C C . GLN A 1 71 ? -0.338 -4.658 2.131 1.00 78.50 71 GLN A C 1
ATOM 545 O O . GLN A 1 71 ? -0.252 -4.792 3.353 1.00 78.50 71 GLN A O 1
ATOM 550 N N . LEU A 1 72 ? 0.637 -4.133 1.394 1.00 72.19 72 LEU A N 1
ATOM 551 C CA . LEU A 1 72 ? 1.910 -3.725 1.965 1.00 72.19 72 LEU A CA 1
ATOM 552 C C . LEU A 1 72 ? 1.935 -2.202 2.126 1.00 72.19 72 LEU A C 1
ATOM 554 O O . LEU A 1 72 ? 1.938 -1.451 1.151 1.00 72.19 72 LEU A O 1
ATOM 558 N N . ASN A 1 73 ? 1.966 -1.746 3.378 1.00 69.38 73 ASN A N 1
ATOM 559 C CA . ASN A 1 73 ? 2.185 -0.345 3.729 1.00 69.38 73 ASN A CA 1
ATOM 560 C C . ASN A 1 73 ? 3.511 -0.222 4.487 1.00 69.38 73 ASN A C 1
ATOM 562 O O . ASN A 1 73 ? 3.544 -0.258 5.716 1.00 69.38 73 ASN A O 1
ATOM 566 N N . VAL A 1 74 ? 4.607 -0.172 3.732 1.00 68.00 74 VAL A N 1
ATOM 567 C CA . VAL A 1 74 ? 5.965 -0.046 4.271 1.00 68.00 74 VAL A CA 1
ATOM 568 C C . VAL A 1 74 ? 6.467 1.360 3.994 1.00 68.00 74 VAL A C 1
ATOM 570 O O . VAL A 1 74 ? 6.393 1.836 2.862 1.00 68.00 74 VAL A O 1
ATOM 573 N N . ASP A 1 75 ? 7.016 2.003 5.025 1.00 58.53 75 ASP A N 1
ATOM 574 C CA . ASP A 1 75 ? 7.606 3.333 4.910 1.00 58.53 75 ASP A CA 1
ATOM 575 C C . ASP A 1 75 ? 8.634 3.377 3.774 1.00 58.53 75 ASP A C 1
ATOM 577 O O . ASP A 1 75 ? 9.646 2.671 3.782 1.00 58.53 75 ASP A O 1
ATOM 581 N N . GLY A 1 76 ? 8.373 4.242 2.794 1.00 61.16 76 GLY A N 1
ATOM 582 C CA . GLY A 1 76 ? 9.257 4.446 1.654 1.00 61.16 76 GLY A CA 1
ATOM 583 C C . GLY A 1 76 ? 9.000 3.540 0.441 1.00 61.16 76 GLY A C 1
ATOM 584 O O . GLY A 1 76 ? 9.746 3.646 -0.535 1.00 61.16 76 GLY A O 1
ATOM 585 N N . LEU A 1 77 ? 7.966 2.698 0.458 1.00 65.50 77 LEU A N 1
ATOM 586 C CA . LEU A 1 77 ? 7.343 2.165 -0.757 1.00 65.50 77 LEU A CA 1
ATOM 587 C C . LEU A 1 77 ? 5.968 2.821 -0.975 1.00 65.50 77 LEU A C 1
ATOM 589 O O . LEU A 1 77 ? 5.340 3.258 -0.008 1.00 65.50 77 LEU A O 1
ATOM 593 N N . PRO A 1 78 ? 5.482 2.909 -2.228 1.00 68.81 78 PRO A N 1
ATOM 594 C CA . PRO A 1 78 ? 4.088 3.239 -2.483 1.00 68.81 78 PRO A CA 1
ATOM 595 C C . PRO A 1 78 ? 3.183 2.197 -1.823 1.00 68.81 78 PRO A C 1
ATOM 597 O O . PRO A 1 78 ? 3.605 1.076 -1.530 1.00 68.81 78 PRO A O 1
ATOM 600 N N . HIS A 1 79 ? 1.929 2.573 -1.588 1.00 72.94 79 HIS A N 1
ATOM 601 C CA . HIS A 1 79 ? 0.938 1.637 -1.082 1.00 72.94 79 HIS A CA 1
ATOM 602 C C . HIS A 1 79 ? 0.677 0.569 -2.146 1.00 72.94 79 HIS A C 1
ATOM 604 O O . HIS A 1 79 ? -0.012 0.828 -3.128 1.00 72.94 79 HIS A O 1
ATOM 610 N N . LEU A 1 80 ? 1.264 -0.611 -1.959 1.00 75.56 80 LEU A N 1
ATOM 611 C CA . LEU A 1 80 ? 1.082 -1.731 -2.866 1.00 75.56 80 LEU A CA 1
ATOM 612 C C . LEU A 1 80 ? -0.115 -2.538 -2.379 1.00 75.56 80 LEU A C 1
ATOM 614 O O . LEU A 1 80 ? -0.094 -3.138 -1.297 1.00 75.56 80 LEU A O 1
ATOM 618 N N . THR A 1 81 ? -1.170 -2.532 -3.185 1.00 72.25 81 THR A N 1
ATOM 619 C CA . THR A 1 81 ? -2.304 -3.431 -2.991 1.00 72.25 81 THR A CA 1
ATOM 620 C C . THR A 1 81 ? -2.022 -4.759 -3.685 1.00 72.25 81 THR A C 1
ATOM 622 O O . THR A 1 81 ? -1.184 -4.834 -4.579 1.00 72.25 81 THR A O 1
ATOM 625 N N . ASP A 1 82 ? -2.677 -5.829 -3.239 1.00 76.75 82 ASP A N 1
ATOM 626 C CA . ASP A 1 82 ? -2.599 -7.135 -3.896 1.00 76.75 82 ASP A CA 1
ATOM 627 C C . ASP A 1 82 ? -1.196 -7.775 -3.962 1.00 76.75 82 ASP A C 1
ATOM 629 O O . ASP A 1 82 ? -0.857 -8.484 -4.909 1.00 76.75 82 ASP A O 1
ATOM 633 N N . VAL A 1 83 ? -0.393 -7.604 -2.908 1.00 81.56 83 VAL A N 1
ATOM 634 C CA . VAL A 1 83 ? 0.938 -8.216 -2.797 1.00 81.56 83 VAL A CA 1
ATOM 635 C C . VAL A 1 83 ? 0.812 -9.708 -2.503 1.00 81.56 83 VAL A C 1
ATOM 637 O O . VAL A 1 83 ? 0.182 -10.111 -1.526 1.00 81.56 83 VAL A O 1
ATOM 640 N N . LEU A 1 84 ? 1.429 -10.536 -3.346 1.00 85.44 84 LEU A N 1
ATOM 641 C CA . LEU A 1 84 ? 1.393 -11.993 -3.240 1.00 85.44 84 LEU A CA 1
ATOM 642 C C . LEU A 1 84 ? 2.622 -12.515 -2.491 1.00 85.44 84 LEU A C 1
ATOM 644 O O . LEU A 1 84 ? 3.756 -12.221 -2.865 1.00 85.44 84 LEU A O 1
ATOM 648 N N . LEU A 1 85 ? 2.396 -13.346 -1.474 1.00 84.12 85 LEU A N 1
ATOM 649 C CA . LEU A 1 85 ? 3.437 -14.167 -0.862 1.00 84.12 85 LEU A CA 1
ATOM 650 C C . LEU A 1 85 ? 3.513 -15.488 -1.621 1.00 84.12 85 LEU A C 1
ATOM 652 O O . LEU A 1 85 ? 2.536 -16.232 -1.657 1.00 84.12 85 LEU A O 1
ATOM 656 N N . VAL A 1 86 ? 4.667 -15.783 -2.210 1.00 85.56 86 VAL A N 1
ATOM 657 C CA . VAL A 1 86 ? 4.872 -16.957 -3.066 1.00 85.56 86 VAL A CA 1
ATOM 658 C C . VAL A 1 86 ? 5.942 -17.849 -2.451 1.00 85.56 86 VAL A C 1
ATOM 660 O O . VAL A 1 86 ? 6.993 -17.368 -2.028 1.00 85.56 86 VAL A O 1
ATOM 663 N N . GLU A 1 87 ? 5.673 -19.150 -2.402 1.00 83.25 87 GLU A N 1
ATOM 664 C CA . GLU A 1 87 ? 6.598 -20.143 -1.868 1.00 83.25 87 GLU A CA 1
ATOM 665 C C . GLU A 1 87 ? 7.886 -20.206 -2.694 1.00 83.25 87 GLU A C 1
ATOM 667 O O . GLU A 1 87 ? 7.849 -20.254 -3.924 1.00 83.25 87 GLU A O 1
ATOM 672 N N . GLY A 1 88 ? 9.037 -20.212 -2.019 1.00 81.00 88 GLY A N 1
ATOM 673 C CA . GLY A 1 88 ? 10.341 -20.397 -2.662 1.00 81.00 88 GLY A CA 1
ATOM 674 C C . GLY A 1 88 ? 10.921 -19.165 -3.365 1.00 81.00 88 GLY A C 1
ATOM 675 O O . GLY A 1 88 ? 12.049 -19.239 -3.854 1.00 81.00 88 GLY A O 1
ATOM 676 N N . LEU A 1 89 ? 10.225 -18.020 -3.387 1.00 84.81 89 LEU A N 1
ATOM 677 C CA . LEU A 1 89 ? 10.829 -16.764 -3.838 1.00 84.81 89 LEU A CA 1
ATOM 678 C C . LEU A 1 89 ? 11.826 -16.245 -2.797 1.00 84.81 89 LEU A C 1
ATOM 680 O O . LEU A 1 89 ? 11.465 -15.917 -1.670 1.00 84.81 89 LEU A O 1
ATOM 684 N N . THR A 1 90 ? 13.093 -16.139 -3.195 1.00 81.25 90 THR A N 1
ATOM 685 C CA . THR A 1 90 ? 14.179 -15.635 -2.337 1.00 81.25 90 THR A CA 1
ATOM 686 C C . THR A 1 90 ? 14.257 -14.111 -2.292 1.00 81.25 90 THR A C 1
ATOM 688 O O . THR A 1 90 ? 14.872 -13.555 -1.385 1.00 81.25 90 THR A O 1
ATOM 691 N N . MET A 1 91 ? 13.646 -13.433 -3.266 1.00 77.94 91 MET A N 1
ATOM 692 C CA . MET A 1 91 ? 13.672 -11.981 -3.423 1.00 77.94 91 MET A CA 1
ATOM 693 C C . MET A 1 91 ? 12.269 -11.450 -3.700 1.00 77.94 91 MET A C 1
ATOM 695 O O . MET A 1 91 ? 11.467 -12.098 -4.374 1.00 77.94 91 MET A O 1
ATOM 699 N N . ASN A 1 92 ? 12.005 -10.228 -3.240 1.00 83.31 92 ASN A N 1
ATOM 700 C CA . ASN A 1 92 ? 10.765 -9.526 -3.548 1.00 83.31 92 ASN A CA 1
ATOM 701 C C . ASN A 1 92 ? 10.797 -9.028 -4.995 1.00 83.31 92 ASN A C 1
ATOM 703 O O . ASN A 1 92 ? 11.725 -8.323 -5.399 1.00 83.31 92 ASN A O 1
ATOM 707 N N . LEU A 1 93 ? 9.765 -9.372 -5.758 1.00 85.44 93 LEU A N 1
ATOM 708 C CA . LEU A 1 93 ? 9.577 -8.917 -7.130 1.00 85.44 93 LEU A CA 1
ATOM 709 C C . LEU A 1 93 ? 8.417 -7.929 -7.175 1.00 85.44 93 LEU A C 1
ATOM 711 O O . LEU A 1 93 ? 7.387 -8.139 -6.538 1.00 85.44 93 LEU A O 1
ATOM 715 N N . ILE A 1 94 ? 8.582 -6.858 -7.946 1.00 84.31 94 ILE A N 1
ATOM 716 C CA . ILE A 1 94 ? 7.524 -5.879 -8.196 1.00 84.31 94 ILE A CA 1
ATOM 717 C C . ILE A 1 94 ? 7.109 -6.014 -9.656 1.00 84.31 94 ILE A C 1
ATOM 719 O O . ILE A 1 94 ? 7.943 -5.895 -10.556 1.00 84.31 94 ILE A O 1
ATOM 723 N N . SER A 1 95 ? 5.822 -6.273 -9.880 1.00 84.31 95 SER A N 1
ATOM 724 C CA . SER A 1 95 ? 5.249 -6.342 -11.223 1.00 84.31 95 SER A CA 1
ATOM 725 C C . SER A 1 95 ? 5.199 -4.949 -11.844 1.00 84.31 95 SER A C 1
ATOM 727 O O . SER A 1 95 ? 4.563 -4.047 -11.303 1.00 84.31 95 SER A O 1
ATOM 729 N N . LEU A 1 96 ? 5.846 -4.775 -12.999 1.00 87.81 96 LEU A N 1
ATOM 730 C CA . LEU A 1 96 ? 5.797 -3.509 -13.737 1.00 87.81 96 LEU A CA 1
ATOM 731 C C . LEU A 1 96 ? 4.395 -3.206 -14.255 1.00 87.81 96 LEU A C 1
ATOM 733 O O . LEU A 1 96 ? 3.971 -2.059 -14.196 1.00 87.81 96 LEU A O 1
ATOM 737 N N . SER A 1 97 ? 3.674 -4.230 -14.713 1.00 85.69 97 SER A N 1
ATOM 738 C CA . SER A 1 97 ? 2.289 -4.085 -15.160 1.00 85.69 97 SER A CA 1
ATOM 739 C C . SER A 1 97 ? 1.399 -3.577 -14.032 1.00 85.69 97 SER A C 1
ATOM 741 O O . SER A 1 97 ? 0.664 -2.624 -14.244 1.00 85.69 97 SER A O 1
ATOM 743 N N . GLN A 1 98 ? 1.560 -4.112 -12.817 1.00 83.81 98 GLN A N 1
ATOM 744 C CA . GLN A 1 98 ? 0.776 -3.659 -11.666 1.00 83.81 98 GLN A CA 1
ATOM 745 C C . GLN A 1 98 ? 1.044 -2.187 -11.338 1.00 83.81 98 GLN A C 1
ATOM 747 O O . GLN A 1 98 ? 0.110 -1.442 -11.074 1.00 83.81 98 GLN A O 1
ATOM 752 N N . LEU A 1 99 ? 2.306 -1.741 -11.397 1.00 86.81 99 LEU A N 1
ATOM 753 C CA . LEU A 1 99 ? 2.619 -0.326 -11.176 1.00 86.81 99 LEU A CA 1
ATOM 754 C C . LEU A 1 99 ? 1.931 0.578 -12.211 1.00 86.81 99 LEU A C 1
ATOM 756 O O . LEU A 1 99 ? 1.454 1.657 -11.864 1.00 86.81 99 LEU A O 1
ATOM 760 N N . CYS A 1 100 ? 1.881 0.142 -13.471 1.00 87.06 100 CYS A N 1
ATOM 761 C CA . CYS A 1 100 ? 1.191 0.869 -14.532 1.00 87.06 100 CYS A CA 1
ATOM 762 C C . CYS A 1 100 ? -0.330 0.889 -14.321 1.00 87.06 100 CYS A C 1
ATOM 764 O O . CYS A 1 100 ? -0.948 1.937 -14.505 1.00 87.06 100 CYS A O 1
ATOM 766 N N . ASP A 1 101 ? -0.918 -0.238 -13.916 1.00 87.81 101 ASP A N 1
ATOM 767 C CA . ASP A 1 101 ? -2.352 -0.362 -13.632 1.00 87.81 101 ASP A CA 1
ATOM 768 C C . ASP A 1 101 ? -2.766 0.505 -12.430 1.00 87.81 101 ASP A C 1
ATOM 770 O O . ASP A 1 101 ? -3.834 1.117 -12.440 1.00 87.81 101 ASP A O 1
ATOM 774 N N . ASP A 1 102 ? -1.868 0.662 -11.452 1.00 82.62 102 ASP A N 1
ATOM 775 C CA . ASP A 1 102 ? -2.008 1.575 -10.311 1.00 82.62 102 ASP A CA 1
ATOM 776 C C . ASP A 1 102 ? -1.769 3.059 -10.691 1.00 82.62 102 ASP A C 1
ATOM 778 O O . ASP A 1 102 ? -1.762 3.943 -9.832 1.00 82.62 102 ASP A O 1
ATOM 782 N N . GLY A 1 103 ? -1.576 3.366 -11.980 1.00 85.56 103 GLY A N 1
ATOM 783 C CA . GLY A 1 103 ? -1.470 4.729 -12.508 1.00 85.56 103 GLY A CA 1
ATOM 784 C C . GLY A 1 103 ? -0.084 5.370 -12.398 1.00 85.56 103 GLY A C 1
ATOM 785 O O . GLY A 1 103 ? 0.053 6.572 -12.647 1.00 85.56 103 GLY A O 1
ATOM 786 N N . MET A 1 104 ? 0.955 4.604 -12.052 1.00 88.25 104 MET A N 1
ATOM 787 C CA . MET A 1 104 ? 2.331 5.103 -11.991 1.00 88.25 104 MET A CA 1
ATOM 788 C C . MET A 1 104 ? 3.024 5.021 -13.357 1.00 88.25 104 MET A C 1
ATOM 790 O O . MET A 1 104 ? 2.934 4.031 -14.080 1.00 88.25 104 MET A O 1
ATOM 794 N N . LYS A 1 105 ? 3.801 6.054 -13.696 1.00 91.38 105 LYS A N 1
ATOM 795 C CA . LYS A 1 105 ? 4.673 6.065 -14.878 1.00 91.38 105 LYS A CA 1
ATOM 796 C C . LYS A 1 105 ? 6.048 5.523 -14.512 1.00 91.38 105 LYS A C 1
ATOM 798 O O . LYS A 1 105 ? 6.755 6.124 -13.702 1.00 91.38 105 LYS A O 1
ATOM 803 N N . VAL A 1 106 ? 6.452 4.420 -15.135 1.00 92.00 106 VAL A N 1
ATOM 804 C CA . VAL A 1 106 ? 7.745 3.778 -14.866 1.00 92.00 106 VAL A CA 1
ATOM 805 C C . VAL A 1 106 ? 8.733 4.036 -16.008 1.00 92.00 106 VAL A C 1
ATOM 807 O O . VAL A 1 106 ? 8.416 3.824 -17.175 1.00 92.00 106 VAL A O 1
ATOM 810 N N . PHE A 1 107 ? 9.946 4.478 -15.674 1.00 91.19 107 PHE A N 1
ATOM 811 C CA . PHE A 1 107 ? 11.032 4.776 -16.609 1.00 91.19 107 PHE A CA 1
ATOM 812 C C . PHE A 1 107 ? 12.252 3.902 -16.318 1.00 91.19 107 PHE A C 1
ATOM 814 O O . PHE A 1 107 ? 12.618 3.702 -15.159 1.00 91.19 107 PHE A O 1
ATOM 821 N N . PHE A 1 108 ? 12.914 3.430 -17.374 1.00 93.38 108 PHE A N 1
ATOM 822 C CA . PHE A 1 108 ? 14.132 2.623 -17.302 1.00 93.38 108 PHE A CA 1
ATOM 823 C C . PHE A 1 108 ? 15.215 3.231 -18.188 1.00 93.38 108 PHE A C 1
ATOM 825 O O . PHE A 1 108 ? 14.968 3.563 -19.346 1.00 93.38 108 PHE A O 1
ATOM 832 N N . CYS A 1 109 ? 16.426 3.345 -17.654 1.00 90.12 109 CYS A N 1
ATOM 833 C CA . CYS A 1 109 ? 17.615 3.762 -18.384 1.00 90.12 109 CYS A CA 1
ATOM 834 C C . CYS A 1 109 ? 18.777 2.789 -18.133 1.00 90.12 109 CYS A C 1
ATOM 836 O O . CYS A 1 109 ? 18.644 1.783 -17.425 1.00 90.12 109 CYS A O 1
ATOM 838 N N . LYS A 1 110 ? 19.933 3.059 -18.746 1.00 90.25 110 LYS A N 1
ATOM 839 C CA . LYS A 1 110 ? 21.132 2.228 -18.579 1.00 90.25 110 LYS A CA 1
ATOM 840 C C . LYS A 1 110 ? 21.644 2.265 -17.135 1.00 90.25 110 LYS A C 1
ATOM 842 O O . LYS A 1 110 ? 22.174 1.271 -16.655 1.00 90.25 110 LYS A O 1
ATOM 847 N N . GLU A 1 111 ? 21.450 3.379 -16.443 1.00 86.44 111 GLU A N 1
ATOM 848 C CA . GLU A 1 111 ? 21.955 3.641 -15.097 1.00 86.44 111 GLU A CA 1
ATOM 849 C C . GLU A 1 111 ? 20.981 3.176 -13.995 1.00 86.44 111 GLU A C 1
ATOM 851 O O . GLU A 1 111 ? 21.410 2.848 -12.886 1.00 86.44 111 GLU A O 1
ATOM 856 N N . GLY A 1 112 ? 19.673 3.100 -14.274 1.00 91.38 112 GLY A N 1
ATOM 857 C CA . GLY A 1 112 ? 18.667 2.776 -13.259 1.00 91.38 112 GLY A CA 1
ATOM 858 C C . GLY A 1 112 ? 17.214 2.847 -13.735 1.00 91.38 112 GLY A C 1
ATOM 859 O O . GLY A 1 112 ? 16.937 2.868 -14.931 1.00 91.38 112 GLY A O 1
ATOM 860 N N . CYS A 1 113 ? 16.281 2.854 -12.784 1.00 91.19 113 CYS A N 1
ATOM 861 C CA . CYS A 1 113 ? 14.844 2.961 -13.033 1.00 91.19 113 CYS A CA 1
ATOM 862 C C . CYS A 1 113 ? 14.163 3.928 -12.055 1.00 91.19 113 CYS A C 1
ATOM 864 O O . CYS A 1 113 ? 14.684 4.212 -10.976 1.00 91.19 113 CYS A O 1
ATOM 866 N N . THR A 1 114 ? 12.997 4.452 -12.423 1.00 91.00 114 THR A N 1
ATOM 867 C CA . THR A 1 114 ? 12.169 5.312 -11.564 1.00 91.00 114 THR A CA 1
ATOM 868 C C . THR A 1 114 ? 10.692 5.034 -11.790 1.00 91.00 114 THR A C 1
ATOM 870 O O . THR A 1 114 ? 10.285 4.869 -12.935 1.00 91.00 114 THR A O 1
ATOM 873 N N . ALA A 1 115 ? 9.890 5.040 -10.729 1.00 90.25 115 ALA A N 1
ATOM 874 C CA . ALA A 1 115 ? 8.433 5.070 -10.811 1.00 90.25 115 ALA A CA 1
ATOM 875 C C . ALA A 1 115 ? 7.936 6.424 -10.298 1.00 90.25 115 ALA A C 1
ATOM 877 O O . ALA A 1 115 ? 8.326 6.855 -9.208 1.00 90.25 115 ALA A O 1
ATOM 878 N N . ASN A 1 116 ? 7.102 7.087 -11.093 1.00 88.88 116 ASN A N 1
ATOM 879 C CA . ASN A 1 116 ? 6.545 8.400 -10.810 1.00 88.88 116 ASN A CA 1
ATOM 880 C C . ASN A 1 116 ? 5.022 8.307 -10.671 1.00 88.88 116 ASN A C 1
ATOM 882 O O . ASN A 1 116 ? 4.370 7.619 -11.452 1.00 88.88 116 ASN A O 1
ATOM 886 N N . ASP A 1 117 ? 4.460 9.027 -9.707 1.00 85.62 117 ASP A N 1
ATOM 887 C CA . ASP A 1 117 ? 3.011 9.196 -9.568 1.00 85.62 117 ASP A CA 1
ATOM 888 C C . ASP A 1 117 ? 2.448 10.078 -10.709 1.00 85.62 117 ASP A C 1
ATOM 890 O O . ASP A 1 117 ? 3.183 10.723 -11.459 1.00 85.62 117 ASP A O 1
ATOM 894 N N . SER A 1 118 ? 1.126 10.143 -10.813 1.00 84.31 118 SER A N 1
ATOM 895 C CA . SER A 1 118 ? 0.314 11.017 -11.664 1.00 84.31 118 SER A CA 1
ATOM 896 C C . SER A 1 118 ? 0.748 12.492 -11.671 1.00 84.31 118 SER A C 1
ATOM 898 O O . SER A 1 118 ? 0.592 13.178 -12.680 1.00 84.31 118 SER A O 1
ATOM 900 N N . CYS A 1 119 ? 1.342 12.971 -10.573 1.00 84.56 119 CYS A N 1
ATOM 901 C CA . CYS A 1 119 ? 1.909 14.315 -10.425 1.00 84.56 119 CYS A CA 1
ATOM 902 C C . CYS A 1 119 ? 3.386 14.436 -10.876 1.00 84.56 119 CYS A C 1
ATOM 904 O O . CYS A 1 119 ? 4.057 15.401 -10.506 1.00 84.56 119 CYS A O 1
ATOM 906 N N . ASP A 1 120 ? 3.917 13.442 -11.599 1.00 82.94 120 ASP A N 1
ATOM 907 C CA . ASP A 1 120 ? 5.325 13.301 -12.014 1.00 82.94 120 ASP A CA 1
ATOM 908 C C . ASP A 1 120 ? 6.342 13.365 -10.850 1.00 82.94 120 ASP A C 1
ATOM 910 O O . ASP A 1 120 ? 7.525 13.655 -11.036 1.00 82.94 120 ASP A O 1
ATOM 914 N N . GLN A 1 121 ? 5.90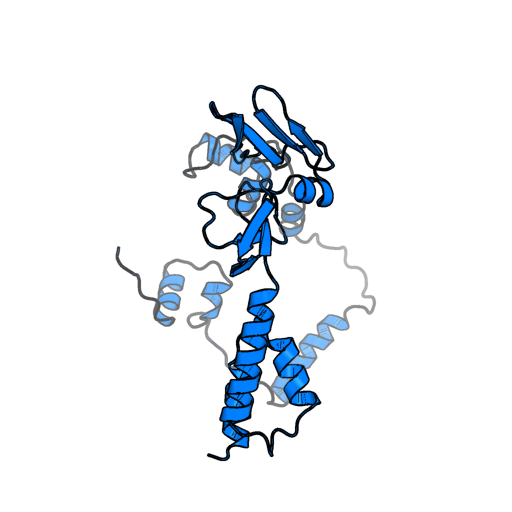2 13.050 -9.629 1.00 83.81 121 GLN A N 1
ATOM 915 C CA . GLN A 1 121 ? 6.777 12.912 -8.463 1.00 83.81 121 GLN A CA 1
ATOM 916 C C . GLN A 1 121 ? 7.334 11.493 -8.382 1.00 83.81 121 GLN A C 1
ATOM 918 O O . GLN A 1 121 ? 6.572 10.528 -8.410 1.00 83.81 121 GLN A O 1
ATOM 923 N N . THR A 1 122 ? 8.654 11.355 -8.246 1.00 84.94 122 THR A N 1
ATOM 924 C CA . THR A 1 122 ? 9.303 10.045 -8.113 1.00 84.94 122 THR A CA 1
ATOM 925 C C . THR A 1 122 ? 9.005 9.422 -6.752 1.00 84.94 122 THR A C 1
ATOM 927 O O . THR A 1 122 ? 9.499 9.888 -5.726 1.00 84.94 122 THR A O 1
ATOM 930 N N . VAL A 1 123 ? 8.238 8.332 -6.763 1.00 83.81 123 VAL A N 1
ATOM 931 C CA . VAL A 1 123 ? 7.877 7.543 -5.575 1.00 83.81 123 VAL A CA 1
ATOM 932 C C . VAL A 1 123 ? 8.877 6.420 -5.310 1.00 83.81 123 VAL A C 1
ATOM 934 O O . VAL A 1 123 ? 9.129 6.067 -4.162 1.00 83.81 123 VAL A O 1
ATOM 937 N N . MET A 1 124 ? 9.498 5.885 -6.364 1.00 87.00 124 MET A N 1
ATOM 938 C CA . MET A 1 124 ? 10.519 4.843 -6.263 1.00 87.00 124 MET A CA 1
ATOM 939 C C . MET A 1 124 ? 11.653 5.102 -7.249 1.00 87.00 124 MET A C 1
ATOM 941 O O . MET A 1 124 ? 11.429 5.570 -8.364 1.00 87.00 124 MET A O 1
ATOM 945 N N . ARG A 1 125 ? 12.878 4.748 -6.864 1.00 88.06 125 ARG A N 1
ATOM 946 C CA . ARG A 1 125 ? 14.057 4.771 -7.730 1.00 88.06 125 ARG A CA 1
ATOM 947 C C . ARG A 1 125 ? 14.728 3.416 -7.617 1.00 88.06 125 ARG A C 1
ATOM 949 O O . ARG A 1 125 ? 14.601 2.738 -6.614 1.00 88.06 125 ARG A O 1
ATOM 956 N N . GLY A 1 126 ? 15.434 2.994 -8.639 1.00 89.69 126 GLY A N 1
ATOM 957 C CA . GLY A 1 126 ? 16.256 1.807 -8.581 1.00 89.69 126 GLY A CA 1
ATOM 958 C C . GLY A 1 126 ? 17.547 2.022 -9.335 1.00 89.69 126 GLY A C 1
ATOM 959 O O . GLY A 1 126 ? 17.632 2.862 -10.232 1.00 89.69 126 GLY A O 1
ATOM 960 N N . SER A 1 127 ? 18.568 1.277 -8.944 1.00 90.00 127 SER A N 1
ATOM 961 C CA . SER A 1 127 ? 19.843 1.223 -9.650 1.00 90.00 127 SER A CA 1
ATOM 962 C C . SER A 1 127 ? 19.934 -0.075 -10.439 1.00 90.00 127 SER A C 1
ATOM 964 O O . SER A 1 127 ? 19.394 -1.112 -10.042 1.00 90.00 127 SER A O 1
ATOM 966 N N . ARG A 1 128 ? 20.617 -0.023 -11.583 1.00 91.69 128 ARG A N 1
ATOM 967 C CA . ARG A 1 128 ? 20.922 -1.232 -12.345 1.00 91.69 128 ARG A CA 1
ATOM 968 C C . ARG A 1 128 ? 22.136 -1.921 -11.724 1.00 91.69 128 ARG A C 1
ATOM 970 O O . ARG A 1 128 ? 23.203 -1.326 -11.602 1.00 91.69 128 ARG A O 1
ATOM 977 N N . SER A 1 129 ? 21.963 -3.175 -11.325 1.00 85.31 129 SER A N 1
ATOM 978 C CA . SER A 1 129 ? 23.039 -4.047 -10.851 1.00 85.31 129 SER A CA 1
ATOM 979 C C . SER A 1 129 ? 23.969 -4.457 -12.000 1.00 85.31 129 SER A C 1
ATOM 981 O O . SER A 1 129 ? 23.581 -4.440 -13.170 1.00 85.31 129 SER A O 1
ATOM 983 N N . ALA A 1 130 ? 25.182 -4.903 -11.661 1.00 81.62 130 ALA A N 1
ATOM 984 C CA . ALA A 1 130 ? 26.146 -5.469 -12.608 1.00 81.62 130 ALA A CA 1
ATOM 985 C C . ALA A 1 130 ? 25.596 -6.693 -13.369 1.00 81.62 130 ALA A C 1
ATOM 987 O O . ALA A 1 130 ? 26.014 -6.960 -14.491 1.00 81.62 130 ALA A O 1
ATOM 988 N N . TYR A 1 131 ? 24.612 -7.394 -12.795 1.00 82.69 131 TYR A N 1
ATOM 989 C CA . TYR A 1 131 ? 23.942 -8.545 -13.410 1.00 82.69 131 TYR A CA 1
ATOM 990 C C . TYR A 1 131 ? 22.711 -8.170 -14.252 1.00 82.69 131 TYR A 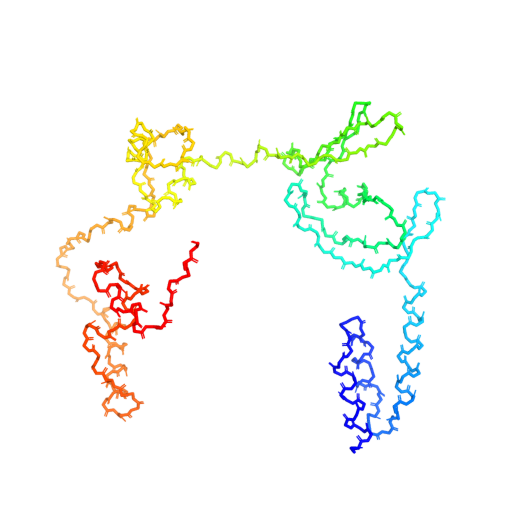C 1
ATOM 992 O O . TYR A 1 131 ? 21.857 -9.012 -14.499 1.00 82.69 131 TYR A O 1
ATOM 1000 N N . ASN A 1 132 ? 22.581 -6.908 -14.680 1.00 80.75 132 ASN A N 1
ATOM 1001 C CA . ASN A 1 132 ? 21.447 -6.396 -15.465 1.00 80.75 132 ASN A CA 1
ATOM 1002 C C . ASN A 1 132 ? 20.068 -6.443 -14.777 1.00 80.75 132 ASN A C 1
ATOM 1004 O O . ASN A 1 132 ? 19.059 -6.193 -15.431 1.00 80.75 132 ASN A O 1
ATOM 1008 N N . CYS A 1 133 ? 20.011 -6.676 -13.465 1.00 84.06 133 CYS A N 1
ATOM 1009 C CA . CYS A 1 133 ? 18.777 -6.564 -12.685 1.00 84.06 133 CYS A CA 1
ATOM 1010 C C . CYS A 1 133 ? 18.580 -5.134 -12.169 1.00 84.06 133 CYS A C 1
ATOM 1012 O O . CYS A 1 133 ? 19.525 -4.514 -11.677 1.00 84.06 133 CYS A O 1
ATOM 1014 N N . TYR A 1 134 ? 17.350 -4.625 -12.227 1.00 88.12 134 TYR A N 1
ATOM 1015 C CA . TYR A 1 134 ? 16.983 -3.361 -11.590 1.00 88.12 134 TYR A CA 1
ATOM 1016 C C . TYR A 1 134 ? 16.590 -3.614 -10.137 1.00 88.12 134 TYR A C 1
ATOM 1018 O O . TYR A 1 134 ? 15.685 -4.395 -9.856 1.00 88.12 134 TYR A O 1
ATOM 1026 N N . MET A 1 135 ? 17.292 -2.961 -9.217 1.00 87.19 135 MET A N 1
ATOM 1027 C CA . MET A 1 135 ? 17.084 -3.096 -7.780 1.00 87.19 135 MET A CA 1
ATOM 1028 C C . MET A 1 135 ? 16.407 -1.834 -7.268 1.00 87.19 135 MET A C 1
ATOM 1030 O O . MET A 1 135 ? 17.004 -0.757 -7.308 1.00 87.19 135 MET A O 1
ATOM 1034 N N . TRP A 1 136 ? 15.173 -1.958 -6.785 1.00 84.88 136 TRP A N 1
ATOM 1035 C CA . TRP A 1 136 ? 14.458 -0.835 -6.193 1.00 84.88 136 TRP A CA 1
ATOM 1036 C C . TRP A 1 136 ? 15.116 -0.415 -4.880 1.00 84.88 136 TRP A C 1
ATOM 1038 O O . TRP A 1 136 ? 15.302 -1.215 -3.965 1.00 84.88 136 TRP A O 1
ATOM 1048 N N . SER A 1 137 ? 15.443 0.865 -4.786 1.00 73.25 137 SER A N 1
ATOM 1049 C CA . SER A 1 137 ? 15.735 1.549 -3.545 1.00 73.25 137 SER A CA 1
ATOM 1050 C C . SER A 1 137 ? 14.541 2.425 -3.191 1.00 73.25 137 SER A C 1
ATOM 1052 O O . SER A 1 137 ? 14.017 3.192 -4.002 1.00 73.25 137 SER A O 1
ATOM 1054 N N . SER A 1 138 ? 14.082 2.310 -1.949 1.00 60.50 138 SER A N 1
ATOM 1055 C CA . SER A 1 138 ? 13.154 3.299 -1.427 1.00 60.50 138 SER A CA 1
ATOM 1056 C C . SER A 1 138 ? 13.798 4.673 -1.593 1.00 60.50 138 SER A C 1
ATOM 1058 O O . SER A 1 138 ? 14.854 4.959 -1.015 1.00 60.50 138 SER A O 1
ATOM 1060 N N . VAL A 1 139 ? 13.175 5.529 -2.401 1.00 55.16 139 VAL A N 1
ATOM 1061 C CA . VAL A 1 139 ? 13.461 6.947 -2.284 1.00 55.16 139 VAL A CA 1
ATOM 1062 C C . VAL A 1 139 ? 12.819 7.308 -0.964 1.00 55.16 139 VAL A C 1
ATOM 1064 O O . VAL A 1 139 ? 11.596 7.317 -0.842 1.00 55.16 139 VAL A O 1
ATOM 1067 N N . LYS A 1 140 ? 13.635 7.640 0.036 1.00 49.78 140 LYS A N 1
ATOM 1068 C CA . LYS A 1 140 ? 13.185 8.617 1.020 1.00 49.78 140 LYS A CA 1
ATOM 1069 C C . LYS A 1 140 ? 12.885 9.867 0.210 1.00 49.78 140 LYS A C 1
ATOM 1071 O O . LYS A 1 140 ? 13.780 10.678 -0.019 1.00 49.78 140 LYS A O 1
ATOM 1076 N N . ALA A 1 141 ? 11.671 9.961 -0.322 1.00 37.09 141 ALA A N 1
ATOM 1077 C CA . ALA A 1 141 ? 11.178 11.142 -0.979 1.00 37.09 141 ALA A CA 1
ATOM 1078 C C . ALA A 1 141 ? 11.150 12.217 0.105 1.00 37.09 141 ALA A C 1
ATOM 1080 O O . ALA A 1 141 ? 10.176 12.408 0.830 1.00 37.09 141 ALA A O 1
ATOM 1081 N N . LEU A 1 142 ? 12.271 12.924 0.231 1.00 36.38 142 LEU A N 1
ATOM 1082 C CA . LEU A 1 142 ? 12.320 14.307 0.664 1.00 36.38 142 LEU A CA 1
ATOM 1083 C C . LEU A 1 142 ? 11.564 15.112 -0.391 1.00 36.38 142 LEU A C 1
ATOM 1085 O O . LEU A 1 142 ? 12.137 15.771 -1.246 1.00 36.38 142 LEU A O 1
ATOM 1089 N N . THR A 1 143 ? 10.255 14.931 -0.376 1.00 36.03 143 THR A N 1
ATOM 1090 C CA . THR A 1 143 ? 9.206 15.751 -0.969 1.00 36.03 143 THR A CA 1
ATOM 1091 C C . THR A 1 143 ? 7.881 15.232 -0.407 1.00 36.03 143 THR A C 1
ATOM 1093 O O . THR A 1 143 ? 6.857 15.179 -1.078 1.00 36.03 143 THR A O 1
ATOM 1096 N N . SER A 1 144 ? 7.840 15.011 0.919 1.00 34.06 144 SER A N 1
ATOM 1097 C CA . SER A 1 144 ? 6.716 15.601 1.639 1.00 34.06 144 SER A CA 1
ATOM 1098 C C . SER A 1 144 ? 6.694 17.050 1.170 1.00 34.06 144 SER A C 1
ATOM 1100 O O . SER A 1 144 ? 7.661 17.773 1.433 1.00 34.06 144 SER A O 1
ATOM 1102 N N . LYS A 1 145 ? 5.683 17.434 0.378 1.00 38.75 145 LYS A N 1
ATOM 1103 C CA . LYS A 1 145 ? 5.224 18.818 0.208 1.00 38.75 145 LYS A CA 1
ATOM 1104 C C . LYS A 1 145 ? 5.745 19.596 1.397 1.00 38.75 145 LYS A C 1
ATOM 1106 O O . LYS A 1 145 ? 5.255 19.246 2.462 1.00 38.75 145 LYS A O 1
ATOM 1111 N N . LYS A 1 146 ? 6.785 20.445 1.240 1.00 40.56 146 LYS A N 1
ATOM 1112 C CA . LYS A 1 146 ? 7.575 21.030 2.345 1.00 40.56 146 LYS A CA 1
ATOM 1113 C C . LYS A 1 146 ? 6.579 21.402 3.431 1.00 40.56 146 LYS A C 1
ATOM 1115 O O . LYS A 1 146 ? 5.869 22.398 3.296 1.00 40.56 146 LYS A O 1
ATOM 1120 N N . CYS A 1 147 ? 6.373 20.504 4.385 1.00 41.84 147 CYS A N 1
ATOM 1121 C CA . CYS A 1 147 ? 5.255 20.636 5.293 1.00 41.84 147 CYS A CA 1
ATOM 1122 C C . CYS A 1 147 ? 5.907 21.510 6.311 1.00 41.84 147 CYS A C 1
ATOM 1124 O O . CYS A 1 147 ? 6.610 20.928 7.124 1.00 41.84 147 CYS A O 1
ATOM 1126 N N . GLU A 1 148 ? 5.836 22.840 6.093 1.00 60.31 148 GLU A N 1
ATOM 1127 C CA . GLU A 1 148 ? 6.632 23.870 6.769 1.00 60.31 148 GLU A CA 1
ATOM 1128 C C . GLU A 1 148 ? 7.140 23.275 8.070 1.00 60.31 148 GLU A C 1
ATOM 1130 O O . GLU A 1 148 ? 6.325 23.057 8.965 1.00 60.31 148 GLU A O 1
ATOM 1135 N N . ASP A 1 149 ? 8.415 22.857 8.134 1.00 69.00 149 ASP A N 1
ATOM 1136 C CA . ASP A 1 149 ? 8.897 22.086 9.292 1.00 69.00 149 ASP A CA 1
ATOM 1137 C C . ASP A 1 149 ? 8.571 22.856 10.584 1.00 69.00 149 ASP A C 1
ATOM 1139 O O . ASP A 1 149 ? 8.210 22.287 11.610 1.00 69.00 149 ASP A O 1
ATOM 1143 N N . THR A 1 150 ? 8.552 24.181 10.467 1.00 78.50 150 THR A N 1
ATOM 1144 C CA . THR A 1 150 ? 8.006 25.169 11.390 1.00 78.50 150 THR A CA 1
ATOM 1145 C C . THR A 1 150 ? 6.553 24.917 11.837 1.00 78.50 150 THR A C 1
ATOM 1147 O O . THR A 1 150 ? 6.287 24.949 13.034 1.00 78.50 150 THR A O 1
ATOM 1150 N N . GLU A 1 151 ? 5.600 24.657 10.938 1.00 81.50 151 GLU A N 1
ATOM 1151 C CA . GLU A 1 151 ? 4.205 24.322 11.267 1.00 81.50 151 GLU A CA 1
ATOM 1152 C C . GLU A 1 151 ? 4.081 22.935 11.926 1.00 81.50 151 GLU A C 1
ATOM 1154 O O . GLU A 1 151 ? 3.288 22.754 12.857 1.00 81.50 151 GLU A O 1
ATOM 1159 N N . LEU A 1 152 ? 4.883 21.954 11.496 1.00 82.94 152 LEU A N 1
ATOM 1160 C CA . LEU A 1 152 ? 4.925 20.638 12.141 1.00 82.94 152 LEU A CA 1
ATOM 1161 C C . LEU A 1 152 ? 5.456 20.748 13.577 1.00 82.94 152 LEU A C 1
ATOM 1163 O O . LEU A 1 152 ? 4.860 20.201 14.507 1.00 82.94 152 LEU A O 1
ATOM 1167 N N . TRP A 1 153 ? 6.554 21.478 13.775 1.00 82.56 153 TRP A N 1
ATOM 1168 C CA . TRP A 1 153 ? 7.128 21.716 15.097 1.00 82.56 153 TRP A CA 1
ATOM 1169 C C . TRP A 1 153 ? 6.235 22.593 15.968 1.00 82.56 153 TRP A C 1
ATOM 1171 O O . TRP A 1 153 ? 6.085 22.279 17.144 1.00 82.56 153 TRP A O 1
ATOM 1181 N N . HIS A 1 154 ? 5.553 23.589 15.395 1.00 84.81 154 HIS A N 1
ATOM 1182 C CA . HIS A 1 154 ? 4.497 24.350 16.064 1.00 84.81 154 HIS A CA 1
ATOM 1183 C C . HIS A 1 154 ? 3.43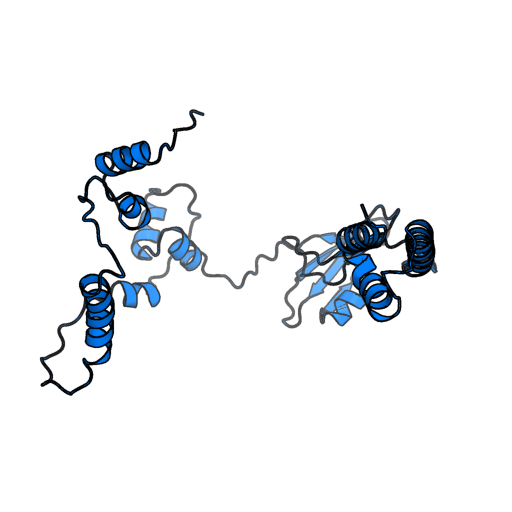4 23.426 16.669 1.00 84.81 154 HIS A C 1
ATOM 1185 O O . HIS A 1 154 ? 3.075 23.616 17.828 1.00 84.81 154 HIS A O 1
ATOM 1191 N N . LYS A 1 155 ? 2.985 22.391 15.944 1.00 84.69 155 LYS A N 1
ATOM 1192 C CA . LYS A 1 155 ? 2.047 21.379 16.468 1.00 84.69 155 LYS A CA 1
ATOM 1193 C C . LYS A 1 155 ? 2.700 20.488 17.537 1.00 84.69 155 LYS A C 1
ATOM 1195 O O . LYS A 1 155 ? 2.121 20.312 18.605 1.00 84.69 155 LYS A O 1
ATOM 1200 N N . LYS A 1 156 ? 3.920 19.982 17.300 1.00 83.62 156 LYS A N 1
ATOM 1201 C CA . LYS A 1 156 ? 4.638 19.077 18.228 1.00 83.62 156 LYS A CA 1
ATOM 1202 C C . LYS A 1 156 ? 4.912 19.682 19.607 1.00 83.62 156 LYS A C 1
ATOM 1204 O O . LYS A 1 156 ? 4.892 18.957 20.593 1.00 83.62 156 LYS A O 1
ATOM 1209 N N . ILE A 1 157 ? 5.151 20.989 19.687 1.00 81.56 157 ILE A N 1
ATOM 1210 C CA . ILE A 1 157 ? 5.432 21.699 20.949 1.00 81.56 157 ILE A CA 1
ATOM 1211 C C . ILE A 1 157 ? 4.189 22.406 21.515 1.00 81.56 157 ILE A C 1
ATOM 1213 O O . ILE A 1 157 ? 4.295 23.412 22.219 1.00 81.56 157 ILE A O 1
ATOM 1217 N N . GLY A 1 158 ? 2.997 21.910 21.172 1.00 86.00 158 GLY A N 1
ATOM 1218 C CA . GLY A 1 158 ? 1.744 22.356 21.778 1.00 86.00 158 GLY A CA 1
ATOM 1219 C C . GLY A 1 158 ? 1.256 23.710 21.274 1.00 86.00 158 GLY A C 1
ATOM 1220 O O . GLY A 1 158 ? 0.785 24.529 22.058 1.00 86.00 158 GLY A O 1
ATOM 1221 N N . HIS A 1 159 ? 1.365 23.972 19.970 1.00 87.94 159 HIS A N 1
ATOM 1222 C CA . HIS A 1 159 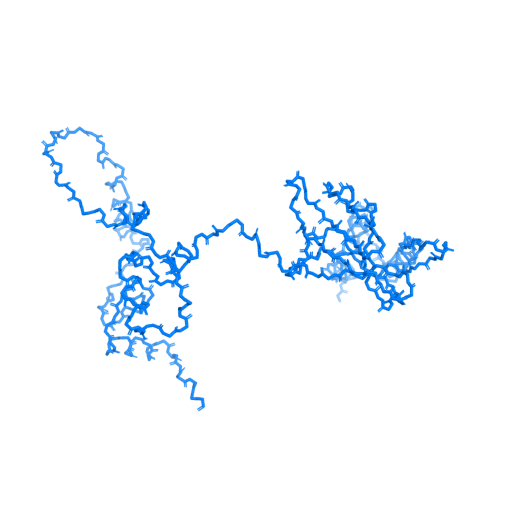? 0.820 25.177 19.338 1.00 87.94 159 HIS A CA 1
ATOM 1223 C C . HIS A 1 159 ? 1.405 26.501 19.872 1.00 87.94 159 HIS A C 1
ATOM 1225 O O . HIS A 1 159 ? 0.764 27.565 19.856 1.00 87.94 159 HIS A O 1
ATOM 1231 N N . THR A 1 160 ? 2.660 26.445 20.319 1.00 83.25 160 THR A N 1
ATOM 1232 C CA . THR A 1 160 ? 3.428 27.596 20.804 1.00 83.25 160 THR A CA 1
ATOM 1233 C C . THR A 1 160 ? 3.572 28.665 19.710 1.00 83.25 160 THR A C 1
ATOM 1235 O O . THR A 1 160 ? 3.664 28.350 18.525 1.00 83.25 160 THR A O 1
ATOM 1238 N N . ASN A 1 161 ? 3.565 29.952 20.084 1.00 85.19 161 ASN A N 1
ATOM 1239 C CA . ASN A 1 161 ? 3.736 31.061 19.132 1.00 85.19 161 ASN A CA 1
ATOM 1240 C C . ASN A 1 161 ? 5.063 30.910 18.366 1.00 85.19 161 ASN A C 1
ATOM 1242 O O . ASN A 1 161 ? 6.090 30.716 19.008 1.00 85.19 161 ASN A O 1
ATOM 1246 N N . TYR A 1 162 ? 5.047 31.060 17.036 1.00 86.88 162 TYR A N 1
ATOM 1247 C CA . TYR A 1 162 ? 6.221 30.994 16.159 1.00 86.88 162 TYR A CA 1
ATOM 1248 C C . TYR A 1 162 ? 7.407 31.834 16.664 1.00 86.88 162 TYR A C 1
ATOM 1250 O O . TYR A 1 162 ? 8.526 31.332 16.707 1.00 86.88 162 TYR A O 1
ATOM 1258 N N . ARG A 1 163 ? 7.176 33.040 17.198 1.00 86.25 163 ARG A N 1
ATOM 1259 C CA . ARG A 1 163 ? 8.244 33.855 17.813 1.00 86.25 163 ARG A CA 1
ATOM 1260 C C . ARG A 1 163 ? 8.921 33.163 19.000 1.00 86.25 163 ARG A C 1
ATOM 1262 O O . ARG A 1 163 ? 10.137 33.235 19.148 1.00 86.25 163 ARG A O 1
ATOM 1269 N N . ASN A 1 164 ? 8.151 32.457 19.824 1.00 84.69 164 ASN A N 1
ATOM 1270 C CA . ASN A 1 164 ? 8.694 31.696 20.948 1.00 84.69 164 ASN A CA 1
ATOM 1271 C C . ASN A 1 164 ? 9.445 30.453 20.457 1.00 84.69 164 ASN A C 1
ATOM 1273 O O . ASN A 1 164 ? 10.468 30.120 21.036 1.00 84.69 164 ASN A O 1
ATOM 1277 N N . ILE A 1 165 ? 9.002 29.813 19.367 1.00 85.19 165 ILE A N 1
ATOM 1278 C CA . ILE A 1 165 ? 9.739 28.705 18.730 1.00 85.19 165 ILE A CA 1
ATOM 1279 C C . ILE A 1 165 ? 11.119 29.187 18.277 1.00 85.19 165 ILE A C 1
ATOM 1281 O O . ILE A 1 165 ? 12.125 28.556 18.588 1.00 85.19 165 ILE A O 1
ATOM 1285 N N . GLN A 1 166 ? 11.175 30.342 17.608 1.00 86.19 166 GLN A N 1
ATOM 1286 C CA . GLN A 1 166 ? 12.427 30.955 17.164 1.00 86.19 166 GLN A CA 1
ATOM 1287 C C . GLN A 1 166 ? 13.358 31.264 18.347 1.00 86.19 166 GLN A C 1
ATOM 1289 O O . GLN A 1 166 ? 14.549 30.972 18.281 1.00 86.19 166 GLN A O 1
ATOM 1294 N N . GLN A 1 167 ? 12.812 31.778 19.455 1.00 84.50 167 GLN A N 1
ATOM 1295 C CA . GLN A 1 167 ? 13.576 32.014 20.685 1.00 84.50 167 GLN A CA 1
ATOM 1296 C C . GLN A 1 167 ? 14.047 30.718 21.364 1.00 84.50 167 GLN A C 1
ATOM 1298 O O . GLN A 1 167 ? 15.154 30.679 21.898 1.00 84.50 167 GLN A O 1
ATOM 1303 N N . SER A 1 168 ? 13.231 29.660 21.360 1.00 83.19 168 SER A N 1
ATOM 1304 C CA . SER A 1 168 ? 13.593 28.350 21.912 1.00 83.19 168 SER A CA 1
ATOM 1305 C C . SER A 1 168 ? 14.718 27.686 21.122 1.00 83.19 168 SER A C 1
ATOM 1307 O O . SER A 1 168 ? 15.568 27.047 21.735 1.00 83.19 168 SER A O 1
ATOM 1309 N N . ILE A 1 169 ? 14.744 27.874 19.797 1.00 83.94 169 ILE A N 1
ATOM 1310 C CA . ILE A 1 169 ? 15.841 27.431 18.928 1.00 83.94 169 ILE A CA 1
ATOM 1311 C C . ILE A 1 169 ? 17.094 28.263 19.212 1.00 83.94 169 ILE A C 1
ATOM 1313 O O . ILE A 1 169 ? 18.143 27.697 19.489 1.00 83.94 169 ILE A O 1
ATOM 1317 N N . SER A 1 170 ? 16.988 29.598 19.223 1.00 83.44 170 SER A N 1
ATOM 1318 C CA . SER A 1 170 ? 18.154 30.474 19.415 1.00 83.44 170 SER A CA 1
ATOM 1319 C C . SER A 1 170 ? 18.808 30.344 20.793 1.00 83.44 170 SER A C 1
ATOM 1321 O O . SER A 1 170 ? 19.985 30.644 20.941 1.00 83.44 170 SER A O 1
ATOM 1323 N N . LYS A 1 171 ? 18.034 29.968 21.818 1.00 85.88 171 LYS A N 1
ATOM 1324 C CA . LYS A 1 171 ? 18.504 29.811 23.205 1.00 85.88 171 LYS A CA 1
ATOM 1325 C C . LYS A 1 171 ? 18.723 28.348 23.609 1.00 85.88 171 LYS A C 1
ATOM 1327 O O . LYS A 1 171 ? 18.979 28.095 24.780 1.00 85.88 171 LYS A O 1
ATOM 1332 N N . GLU A 1 172 ? 18.542 27.405 22.682 1.00 79.00 172 GLU A N 1
ATOM 1333 C CA . GLU A 1 172 ? 18.682 25.954 22.899 1.00 79.00 172 GLU A CA 1
ATOM 1334 C C . GLU A 1 172 ? 17.919 25.401 24.125 1.00 79.00 172 GLU A C 1
ATOM 1336 O O . GLU A 1 172 ? 18.318 24.419 24.750 1.00 79.00 172 GLU A O 1
ATOM 1341 N N . VAL A 1 173 ? 16.778 26.005 24.475 1.00 81.19 173 VAL A N 1
ATOM 1342 C CA . VAL A 1 173 ? 16.000 25.636 25.679 1.00 81.19 173 VAL A CA 1
ATOM 1343 C C . VAL A 1 173 ? 15.337 24.260 25.527 1.00 81.19 173 VAL A C 1
ATOM 1345 O O . VAL A 1 173 ? 15.076 23.577 26.517 1.00 81.19 173 VAL A O 1
ATOM 1348 N N . VAL A 1 174 ? 15.069 23.827 24.291 1.00 76.50 174 VAL A N 1
ATOM 1349 C CA . VAL A 1 174 ? 14.432 22.539 23.991 1.00 76.50 174 VAL A CA 1
ATOM 1350 C C . VAL A 1 174 ? 15.392 21.667 23.192 1.00 76.50 174 VAL A C 1
ATOM 1352 O O . VAL A 1 174 ? 15.778 21.995 22.070 1.00 76.50 174 VAL A O 1
ATOM 1355 N N . ARG A 1 175 ? 15.763 20.516 23.760 1.00 73.00 175 ARG A N 1
ATOM 1356 C CA . ARG A 1 175 ? 16.663 19.559 23.106 1.00 73.00 175 ARG A CA 1
ATOM 1357 C C . ARG A 1 175 ? 16.004 18.952 21.865 1.00 73.00 175 ARG A C 1
ATOM 1359 O O . ARG A 1 175 ? 14.828 18.599 21.896 1.00 73.00 175 ARG A O 1
ATOM 1366 N N . ARG A 1 176 ? 16.811 18.726 20.821 1.00 74.50 176 ARG A N 1
ATOM 1367 C CA . ARG A 1 176 ? 16.445 18.017 19.576 1.00 74.50 176 ARG A CA 1
ATOM 1368 C C . ARG A 1 176 ? 15.465 18.746 18.644 1.00 74.50 176 ARG A C 1
ATOM 1370 O O . ARG A 1 176 ? 14.942 18.107 17.732 1.00 74.50 176 ARG A O 1
ATOM 1377 N N . ILE A 1 177 ? 15.240 20.051 18.815 1.00 78.62 177 ILE A N 1
ATOM 1378 C CA . ILE A 1 177 ? 14.611 20.851 17.754 1.00 78.62 177 ILE A CA 1
ATOM 1379 C C . ILE A 1 177 ? 15.674 21.108 16.668 1.00 78.62 177 ILE A C 1
ATOM 1381 O O . ILE A 1 177 ? 16.746 21.613 17.000 1.00 78.62 177 ILE A O 1
ATOM 1385 N N . PRO A 1 178 ? 15.436 20.740 15.396 1.00 75.75 178 PRO A N 1
ATOM 1386 C CA . PRO A 1 178 ? 16.345 21.066 14.304 1.00 75.75 178 PRO A CA 1
ATOM 1387 C C . PRO A 1 178 ? 16.369 22.586 14.067 1.00 75.75 178 PRO A C 1
ATOM 1389 O O . PRO A 1 178 ? 15.425 23.279 14.443 1.00 75.75 178 PRO A O 1
ATOM 1392 N N . PRO A 1 179 ? 17.406 23.138 13.424 1.00 76.00 179 PRO A N 1
ATOM 1393 C CA . PRO A 1 179 ? 17.376 24.530 12.986 1.00 76.00 179 PRO A CA 1
ATOM 1394 C C . PRO A 1 179 ? 16.224 24.732 11.985 1.00 76.00 179 PRO A C 1
ATOM 1396 O O . PRO A 1 179 ? 16.187 24.087 10.938 1.00 76.00 179 PRO A O 1
ATOM 1399 N N . LEU A 1 180 ? 15.269 25.605 12.323 1.00 79.44 180 LEU A N 1
ATOM 1400 C CA . LEU A 1 180 ? 14.097 25.921 11.496 1.00 79.44 180 LEU A CA 1
ATOM 1401 C C . LEU A 1 180 ? 14.139 27.381 11.038 1.00 79.44 180 LEU A C 1
ATOM 1403 O O . LEU A 1 180 ? 14.453 28.271 11.828 1.00 79.44 180 LEU A O 1
ATOM 1407 N N . ASP A 1 181 ? 13.742 27.628 9.790 1.00 79.19 181 ASP A N 1
ATOM 1408 C CA . ASP A 1 181 ? 13.457 28.973 9.279 1.00 79.19 181 ASP A CA 1
ATOM 1409 C C . ASP A 1 181 ? 12.037 29.383 9.705 1.00 79.19 181 ASP A C 1
ATOM 1411 O O . ASP A 1 181 ? 11.028 29.007 9.093 1.00 79.19 181 ASP A O 1
ATOM 1415 N N . VAL A 1 182 ? 11.945 30.071 10.845 1.00 79.19 182 VAL A N 1
ATOM 1416 C CA . VAL A 1 182 ? 10.668 30.463 11.443 1.00 79.19 182 VAL A CA 1
ATOM 1417 C C . VAL A 1 182 ? 10.209 31.799 10.865 1.00 79.19 182 VAL A C 1
ATOM 1419 O O . VAL A 1 182 ? 10.757 32.849 11.187 1.00 79.19 182 VAL A O 1
ATOM 1422 N N . LYS A 1 183 ? 9.155 31.769 10.048 1.00 79.25 183 LYS A N 1
ATOM 1423 C CA . LYS A 1 183 ? 8.464 32.978 9.583 1.00 79.25 183 LYS A CA 1
ATOM 1424 C C . LYS A 1 183 ? 7.388 33.392 10.582 1.00 79.25 183 LYS A C 1
ATOM 1426 O O . LYS A 1 183 ? 6.727 32.537 11.173 1.00 79.25 183 LYS A O 1
ATOM 1431 N N . ASP A 1 184 ? 7.190 34.699 10.747 1.00 72.69 184 ASP A N 1
ATOM 1432 C CA . ASP A 1 184 ? 6.121 35.235 11.595 1.00 72.69 184 ASP A CA 1
ATOM 1433 C C . ASP A 1 184 ? 4.763 34.958 10.930 1.00 72.69 184 ASP A C 1
ATOM 1435 O O . ASP A 1 184 ? 4.321 35.668 10.027 1.00 72.69 184 ASP A O 1
ATOM 1439 N N . LYS A 1 185 ? 4.141 33.846 11.325 1.00 78.31 185 LYS A N 1
ATOM 1440 C CA . LYS A 1 185 ? 2.857 33.359 10.816 1.00 78.31 185 LYS A CA 1
ATOM 1441 C C . LYS A 1 185 ? 1.875 33.271 11.976 1.00 78.31 185 LYS A C 1
ATOM 1443 O O . LYS A 1 185 ? 2.233 32.890 13.087 1.00 78.31 185 LYS A O 1
ATOM 1448 N N . ALA A 1 186 ? 0.606 33.574 11.728 1.00 78.94 186 ALA A N 1
ATOM 1449 C CA . ALA A 1 186 ? -0.455 33.300 12.688 1.00 78.94 186 ALA A CA 1
ATOM 1450 C C . ALA A 1 186 ? -1.100 31.941 12.384 1.00 78.94 186 ALA A C 1
ATOM 1452 O O . ALA A 1 186 ? -1.440 31.640 11.241 1.00 78.94 186 ALA A O 1
ATOM 1453 N N . CYS A 1 187 ? -1.283 31.110 13.411 1.00 85.19 187 CYS A N 1
ATOM 1454 C CA . CYS A 1 187 ? -2.054 29.876 13.290 1.00 85.19 187 CYS A CA 1
ATOM 1455 C C . CYS A 1 187 ? -3.531 30.171 13.574 1.00 85.19 187 CYS A C 1
ATOM 1457 O O . CYS A 1 187 ? -3.867 30.561 14.694 1.00 85.19 187 CYS A O 1
ATOM 1459 N N . GLY A 1 188 ? -4.407 29.956 12.588 1.00 82.56 188 GLY A N 1
ATOM 1460 C CA . GLY A 1 188 ? -5.842 30.236 12.717 1.00 82.56 188 GLY A CA 1
ATOM 1461 C C . GLY A 1 188 ? -6.505 29.472 13.868 1.00 82.56 188 GLY A C 1
ATOM 1462 O O . GLY A 1 188 ? -7.257 30.056 14.641 1.00 82.56 188 GLY A O 1
ATOM 1463 N N . GLN A 1 189 ? -6.148 28.197 14.067 1.00 82.19 189 GLN A N 1
ATOM 1464 C CA . GLN A 1 189 ? -6.648 27.391 15.192 1.00 82.19 189 GLN A CA 1
ATOM 1465 C C . GLN A 1 189 ? -6.236 27.988 16.546 1.00 82.19 189 GLN A C 1
ATOM 1467 O O . GLN A 1 189 ? -7.053 28.081 17.460 1.00 82.19 189 GLN A O 1
ATOM 1472 N N . CYS A 1 190 ? -4.994 28.470 16.665 1.00 84.31 190 CYS A N 1
ATOM 1473 C CA . CYS A 1 190 ? -4.533 29.153 17.871 1.00 84.31 190 CYS A CA 1
ATOM 1474 C C . CYS A 1 190 ? -5.203 30.510 18.060 1.00 84.31 190 CYS A C 1
ATOM 1476 O O . CYS A 1 190 ? -5.429 30.896 19.197 1.00 84.31 190 CYS A O 1
ATOM 1478 N N . GLN A 1 191 ? -5.483 31.252 16.987 1.00 82.00 191 GLN A N 1
ATOM 1479 C CA . GLN A 1 191 ? -6.169 32.541 17.080 1.00 82.00 191 GLN A CA 1
ATOM 1480 C C . GLN A 1 191 ? -7.596 32.372 17.593 1.00 82.00 191 GLN A C 1
ATOM 1482 O O . GLN A 1 191 ? -7.988 33.112 18.486 1.00 82.00 191 GLN A O 1
ATOM 1487 N N . VAL A 1 192 ? -8.329 31.372 17.096 1.00 80.00 192 VAL A N 1
ATOM 1488 C CA . VAL A 1 192 ? -9.673 31.038 17.590 1.00 80.00 192 VAL A CA 1
ATOM 1489 C C . VAL A 1 192 ? -9.607 30.537 19.034 1.00 80.00 192 VAL A C 1
ATOM 1491 O O . VAL A 1 192 ? -10.364 30.999 19.879 1.00 80.00 192 VAL A O 1
ATOM 1494 N N . GLY A 1 193 ? -8.655 29.654 19.356 1.00 76.12 193 GLY A N 1
ATOM 1495 C CA . GLY A 1 193 ? -8.487 29.134 20.719 1.00 76.12 193 GLY A CA 1
ATOM 1496 C C . GLY A 1 193 ? -8.008 30.176 21.738 1.00 76.12 193 GLY A C 1
ATOM 1497 O O . GLY A 1 193 ? -8.316 30.068 22.920 1.00 76.12 193 GLY A O 1
ATOM 1498 N N . LYS A 1 194 ? -7.269 31.199 21.291 1.00 78.75 194 LYS A N 1
ATOM 1499 C CA . LYS A 1 194 ? -6.803 32.333 22.109 1.00 78.75 194 LYS A CA 1
ATOM 1500 C C . LYS A 1 194 ? -7.721 33.546 22.009 1.00 78.75 194 LYS A C 1
ATOM 1502 O O . LYS A 1 194 ? -7.398 34.584 22.586 1.00 78.75 194 LYS A O 1
ATOM 1507 N N . GLN A 1 195 ? -8.832 33.444 21.279 1.00 75.12 195 GLN A N 1
ATOM 1508 C CA . GLN A 1 195 ? -9.793 34.526 21.182 1.00 75.12 195 GLN A CA 1
ATOM 1509 C C . GLN A 1 195 ? -10.422 34.708 22.558 1.00 75.12 195 GLN A C 1
ATOM 1511 O O . GLN A 1 195 ? -11.248 33.918 23.013 1.00 75.12 195 GLN A O 1
ATOM 1516 N N . THR A 1 196 ? -10.003 35.757 23.252 1.00 72.69 196 THR A N 1
ATOM 1517 C CA . THR A 1 196 ? -10.694 36.192 24.451 1.00 72.69 196 THR A CA 1
ATOM 1518 C C . THR A 1 196 ? -12.057 36.715 24.023 1.00 72.69 196 THR A C 1
ATOM 1520 O O . THR A 1 196 ? -12.182 37.463 23.051 1.00 72.69 196 THR A O 1
ATOM 1523 N N . LYS A 1 197 ? -13.102 36.259 24.718 1.00 67.12 197 LYS A N 1
ATOM 1524 C CA . LYS A 1 197 ? -14.483 36.673 24.475 1.00 67.12 197 LYS A CA 1
ATOM 1525 C C . LYS A 1 197 ? -14.545 38.201 24.473 1.00 67.12 197 LYS A C 1
ATOM 1527 O O . LYS A 1 197 ? -14.386 38.822 25.522 1.00 67.12 197 LYS A O 1
ATOM 1532 N N . SER A 1 198 ? -14.773 38.809 23.312 1.00 62.47 198 SER A N 1
ATOM 1533 C CA . SER A 1 198 ? -15.138 40.217 23.260 1.00 62.47 198 SER A CA 1
ATOM 1534 C C . SER A 1 198 ? -16.546 40.347 23.834 1.00 62.47 198 SER A C 1
ATOM 1536 O O . SER A 1 198 ? -17.448 39.561 23.530 1.00 62.47 198 SER A O 1
ATOM 1538 N N . TYR A 1 199 ? -16.737 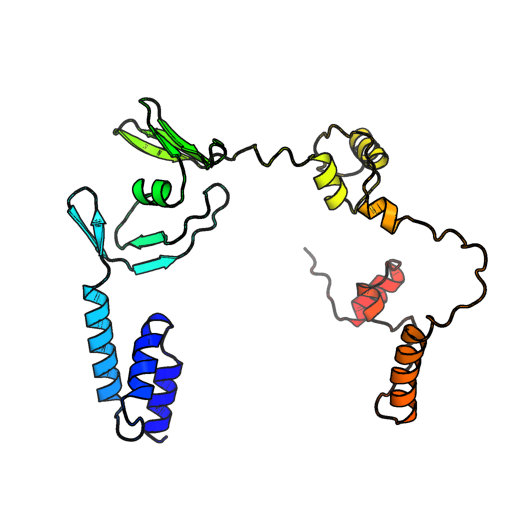41.305 24.738 1.00 60.50 199 TYR A N 1
ATOM 1539 C CA . TYR A 1 199 ? -18.066 41.614 25.241 1.00 60.50 199 TYR A CA 1
ATOM 1540 C C . TYR A 1 199 ? -18.918 42.098 24.067 1.00 60.50 199 TYR A C 1
ATOM 1542 O O . TYR A 1 199 ? -18.654 43.148 23.487 1.00 60.50 199 TYR A O 1
ATOM 1550 N N . HIS A 1 200 ? -19.939 41.322 23.707 1.00 57.50 200 HIS A N 1
ATOM 1551 C CA . HIS A 1 200 ? -20.986 41.813 22.826 1.00 57.50 200 HIS A CA 1
ATOM 1552 C C . HIS A 1 200 ? -21.729 42.937 23.546 1.00 57.50 200 HIS A C 1
ATOM 1554 O O . HIS A 1 200 ? -22.086 42.802 24.721 1.00 57.50 200 HIS A O 1
ATOM 1560 N N . GLN A 1 201 ? -21.990 44.035 22.839 1.00 64.31 201 GLN A N 1
ATOM 1561 C CA . GLN A 1 201 ? -22.963 45.020 23.295 1.00 64.31 201 GLN A CA 1
ATOM 1562 C C . GLN A 1 201 ? -24.281 44.272 23.552 1.00 64.31 201 GLN A C 1
ATOM 1564 O O . GLN A 1 201 ? -24.691 43.457 22.724 1.00 64.31 201 GLN A O 1
ATOM 1569 N N . LYS A 1 202 ? -24.888 44.466 24.731 1.00 53.22 202 LYS A N 1
ATOM 1570 C CA . LYS A 1 202 ? -26.103 43.751 25.156 1.00 53.22 202 LYS A CA 1
ATOM 1571 C C . LYS A 1 202 ? -27.201 43.943 24.099 1.00 53.22 202 LYS A C 1
ATOM 1573 O O . LYS A 1 202 ? -27.862 44.976 24.073 1.00 53.22 202 LYS A O 1
ATOM 1578 N N . LEU A 1 203 ? -27.391 42.949 23.235 1.00 54.28 203 LEU A N 1
ATOM 1579 C CA . LEU A 1 203 ? -28.553 42.867 22.360 1.00 54.28 203 LEU A CA 1
ATOM 1580 C C . LEU A 1 203 ? -29.738 42.429 23.218 1.00 54.28 203 LEU A C 1
ATOM 1582 O O . LEU A 1 203 ? -29.640 41.464 23.983 1.00 54.28 203 LEU A O 1
ATOM 1586 N N . GLN A 1 204 ? -30.835 43.180 23.127 1.00 58.44 204 GLN A N 1
ATOM 1587 C CA . GLN A 1 204 ? -32.094 42.821 23.768 1.00 58.44 204 GLN A CA 1
ATOM 1588 C C . GLN A 1 204 ? -32.491 41.401 23.350 1.00 58.44 204 GLN A C 1
ATOM 1590 O O . GLN A 1 204 ? -32.320 40.995 22.201 1.00 58.44 204 GLN A O 1
ATOM 1595 N N . GLN A 1 205 ? -32.940 40.626 24.333 1.00 48.78 205 GLN A N 1
ATOM 1596 C CA . GLN A 1 205 ? -33.157 39.194 24.202 1.00 48.78 205 GLN A CA 1
ATOM 1597 C C . GLN A 1 205 ? -34.109 38.863 23.048 1.00 48.78 205 GLN A C 1
ATOM 1599 O O . GLN A 1 205 ? -35.271 39.259 23.054 1.00 48.78 205 GLN A O 1
ATOM 1604 N N . HIS A 1 206 ? -33.642 38.035 22.115 1.00 51.38 206 HIS A N 1
ATOM 1605 C CA . HIS A 1 206 ? -34.511 37.322 21.187 1.00 51.38 206 HIS A CA 1
ATOM 1606 C C . HIS A 1 206 ? -34.375 35.812 21.414 1.00 51.38 206 HIS A C 1
ATOM 1608 O O . HIS A 1 206 ? -33.324 35.238 21.153 1.00 51.38 206 HIS A O 1
ATOM 1614 N N . SER A 1 207 ? -35.453 35.218 21.944 1.00 50.97 207 SER A N 1
ATOM 1615 C CA . SER A 1 207 ? -35.997 33.835 21.910 1.00 50.97 207 SER A CA 1
ATOM 1616 C C . SER A 1 207 ? -35.146 32.604 21.486 1.00 50.97 207 SER A C 1
ATOM 1618 O O . SER A 1 207 ? -35.712 31.568 21.140 1.00 50.97 207 SER A O 1
ATOM 1620 N N . ARG A 1 208 ? -33.807 32.634 21.499 1.00 50.19 208 ARG A N 1
ATOM 1621 C CA . ARG A 1 208 ? -32.943 31.507 21.072 1.00 50.19 208 ARG A CA 1
ATOM 1622 C C . ARG A 1 208 ? -32.082 30.882 22.174 1.00 50.19 208 ARG A C 1
ATOM 1624 O O . ARG A 1 208 ? -31.283 30.000 21.885 1.00 50.19 208 ARG A O 1
ATOM 1631 N N . THR A 1 209 ? -32.300 31.227 23.441 1.00 51.94 209 THR A N 1
ATOM 1632 C CA . THR A 1 209 ? -31.663 30.568 24.604 1.00 51.94 209 THR A CA 1
ATOM 1633 C C . THR A 1 209 ? -32.236 29.180 24.931 1.00 51.94 209 THR A C 1
ATOM 1635 O O . THR A 1 209 ? -31.649 28.449 25.723 1.00 51.94 209 THR A O 1
ATOM 1638 N N . LYS A 1 210 ? -33.338 28.770 24.282 1.00 52.53 210 LYS A N 1
ATOM 1639 C CA . LYS A 1 210 ? -34.099 27.555 24.627 1.00 52.53 210 LYS A CA 1
ATOM 1640 C C . LYS A 1 210 ? -33.282 26.256 24.618 1.00 52.53 210 LYS A C 1
ATOM 1642 O O . LYS A 1 210 ? -33.596 25.353 25.376 1.00 52.53 210 LYS A O 1
ATOM 1647 N N . GLN A 1 211 ? -32.242 26.124 23.792 1.00 53.12 211 GLN A N 1
ATOM 1648 C CA . GLN A 1 211 ? -31.585 24.822 23.599 1.00 53.12 211 GLN A CA 1
ATOM 1649 C C . GLN A 1 211 ? -30.596 24.434 24.716 1.00 53.12 211 GLN A C 1
ATOM 1651 O O . GLN A 1 211 ? -30.369 23.244 24.935 1.00 53.12 211 GLN A O 1
ATOM 1656 N N . ILE A 1 212 ? -30.031 25.408 25.440 1.00 53.03 212 ILE A N 1
ATOM 1657 C CA . ILE A 1 212 ? -29.124 25.149 26.577 1.00 53.03 212 ILE A CA 1
ATOM 1658 C C . ILE A 1 212 ? -29.932 24.893 27.857 1.00 53.03 212 ILE A C 1
ATOM 1660 O O . ILE A 1 212 ? -29.603 23.968 28.602 1.00 53.03 212 ILE A O 1
ATOM 1664 N N . ASP A 1 213 ? -31.036 25.621 28.053 1.00 51.81 213 ASP A N 1
ATOM 1665 C CA . ASP A 1 213 ? -31.951 25.405 29.182 1.00 51.81 213 ASP A CA 1
ATOM 1666 C C . ASP A 1 213 ? -32.562 23.994 29.174 1.00 51.81 213 ASP A C 1
ATOM 1668 O O . ASP A 1 213 ? -32.677 23.375 30.230 1.00 51.81 213 ASP A O 1
ATOM 1672 N N . ILE A 1 214 ? -32.861 23.430 27.994 1.00 58.00 214 ILE A N 1
ATOM 1673 C CA . ILE A 1 214 ? -33.423 22.070 27.871 1.00 58.00 214 ILE A CA 1
ATOM 1674 C C . ILE A 1 214 ? -32.462 21.001 28.419 1.00 58.00 214 ILE A C 1
ATOM 1676 O O . ILE A 1 214 ? -32.892 20.096 29.130 1.00 58.00 214 ILE A O 1
ATOM 1680 N N . ARG A 1 215 ? -31.151 21.091 28.139 1.00 56.22 215 ARG A N 1
ATOM 1681 C CA . ARG A 1 215 ? -30.181 20.079 28.610 1.00 56.22 215 ARG A CA 1
ATOM 1682 C C . ARG A 1 215 ? -29.924 20.165 30.115 1.00 56.22 215 ARG A C 1
ATOM 1684 O O . ARG A 1 215 ? -29.767 19.134 30.763 1.00 56.22 215 ARG A O 1
ATOM 1691 N N . HIS A 1 216 ? -29.904 21.378 30.667 1.00 59.84 216 HIS A N 1
ATOM 1692 C CA . HIS A 1 216 ? -29.777 21.593 32.110 1.00 59.84 216 HIS A CA 1
ATOM 1693 C C . HIS A 1 216 ? -31.045 21.210 32.888 1.00 59.84 216 HIS A C 1
ATOM 1695 O O . HIS A 1 216 ? -30.952 20.914 34.080 1.00 59.84 216 HIS A O 1
ATOM 1701 N N . HIS A 1 217 ? -32.223 21.229 32.257 1.00 65.94 217 HIS A N 1
ATOM 1702 C CA . HIS A 1 217 ? -33.445 20.686 32.854 1.00 65.94 217 HIS A CA 1
ATOM 1703 C C . HIS A 1 217 ? -33.473 19.159 32.813 1.00 65.94 217 HIS A C 1
ATOM 1705 O O . HIS A 1 217 ? -33.723 18.554 33.845 1.00 65.94 217 HIS A O 1
ATOM 1711 N N . PHE A 1 218 ? -33.085 18.545 31.693 1.00 74.31 218 PHE A N 1
ATOM 1712 C CA . PHE A 1 218 ? -33.103 17.088 31.536 1.00 74.31 218 PHE A CA 1
ATOM 1713 C C . PHE A 1 218 ? -32.284 16.335 32.599 1.00 74.31 218 PHE A C 1
ATOM 1715 O O . PHE A 1 218 ? -32.778 15.398 33.216 1.00 74.31 218 PHE A O 1
ATOM 1722 N N . ILE A 1 219 ? -31.037 16.748 32.864 1.00 76.50 219 ILE A N 1
ATOM 1723 C CA . ILE A 1 219 ? -30.213 16.076 33.888 1.00 76.50 219 ILE A CA 1
ATOM 1724 C C . ILE A 1 219 ? -30.782 16.304 35.295 1.00 76.50 219 ILE A C 1
ATOM 1726 O O . ILE A 1 219 ? -30.702 15.418 36.137 1.00 76.50 219 ILE A O 1
ATOM 1730 N N . ARG A 1 220 ? -31.369 17.476 35.554 1.00 77.38 220 ARG A N 1
ATOM 1731 C CA . ARG A 1 220 ? -31.940 17.813 36.862 1.00 77.38 220 ARG A CA 1
ATOM 1732 C C . ARG A 1 220 ? -33.215 17.026 37.144 1.00 77.38 220 ARG A C 1
ATOM 1734 O O . ARG A 1 220 ? -33.327 16.491 38.237 1.00 77.38 220 ARG A O 1
ATOM 1741 N N . GLU A 1 221 ? -34.095 16.890 36.151 1.00 79.62 221 GLU A N 1
ATOM 1742 C CA . GLU A 1 221 ? -35.287 16.034 36.226 1.00 79.62 221 GLU A CA 1
ATOM 1743 C C . GLU A 1 221 ? -34.895 14.587 36.540 1.00 79.62 221 GLU A C 1
ATOM 1745 O O . GLU A 1 221 ? -35.437 13.996 37.460 1.00 79.62 221 GLU A O 1
ATOM 1750 N N . LEU A 1 222 ? -33.867 14.039 35.883 1.00 80.44 222 LEU A N 1
ATOM 1751 C CA . LEU A 1 222 ? -33.403 12.673 36.162 1.00 80.44 222 LEU A CA 1
ATOM 1752 C C . LEU A 1 222 ? -32.794 12.488 37.563 1.00 80.44 222 LEU A C 1
ATOM 1754 O O . LEU A 1 222 ? -32.820 11.378 38.101 1.00 80.44 222 LEU A O 1
ATOM 1758 N N . VAL A 1 223 ? -32.230 13.548 38.149 1.00 83.81 223 VAL A N 1
ATOM 1759 C CA . VAL A 1 223 ? -31.738 13.541 39.537 1.00 83.81 223 VAL A CA 1
ATOM 1760 C C . VAL A 1 223 ? -32.902 13.653 40.525 1.00 83.81 223 VAL A C 1
ATOM 1762 O O . VAL A 1 223 ? -32.919 12.941 41.529 1.00 83.81 223 VAL A O 1
ATOM 1765 N N . GLU A 1 224 ? -33.898 14.493 40.234 1.00 82.81 224 GLU A N 1
ATOM 1766 C CA . GLU A 1 224 ? -35.126 14.631 41.031 1.00 82.81 224 GLU A CA 1
ATOM 1767 C C . GLU A 1 224 ? -35.966 13.341 41.013 1.00 82.81 224 GLU A C 1
ATOM 1769 O O . GLU A 1 224 ? -36.404 12.879 42.069 1.00 82.81 224 GLU A O 1
ATOM 1774 N N . ASP A 1 225 ? -36.074 12.688 39.853 1.00 88.31 225 ASP A N 1
ATOM 1775 C CA . ASP A 1 225 ?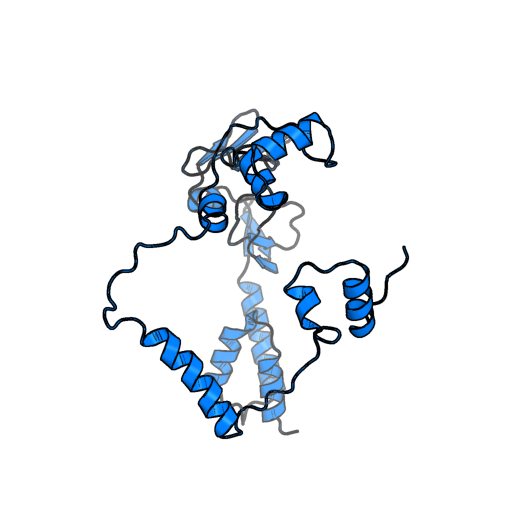 -36.738 11.392 39.657 1.00 88.31 225 ASP A CA 1
ATOM 1776 C C . ASP A 1 225 ? -35.935 10.208 40.230 1.00 88.31 225 ASP A C 1
ATOM 1778 O O . ASP A 1 225 ? -36.358 9.054 40.133 1.00 88.31 225 ASP A O 1
ATOM 1782 N N . LYS A 1 226 ? -34.773 10.472 40.849 1.00 86.31 226 LYS A N 1
ATOM 1783 C CA . LYS A 1 226 ? -33.868 9.473 41.449 1.00 86.31 226 LYS A CA 1
ATOM 1784 C C . LYS A 1 226 ? -33.420 8.382 40.469 1.00 86.31 226 LYS A C 1
ATOM 1786 O O . LYS A 1 226 ? -33.052 7.283 40.882 1.00 86.31 226 LYS A O 1
ATOM 1791 N N . VAL A 1 227 ? -33.436 8.684 39.171 1.00 86.75 227 VAL A N 1
ATOM 1792 C CA . VAL A 1 227 ? -32.888 7.819 38.118 1.00 86.75 227 VAL A CA 1
ATOM 1793 C C . VAL A 1 227 ? -31.364 7.943 38.090 1.00 86.75 227 VAL A C 1
ATOM 1795 O O . VAL A 1 227 ? -30.664 6.963 37.843 1.00 86.75 227 VAL A O 1
ATOM 1798 N N . ILE A 1 228 ? -30.845 9.142 38.374 1.00 84.62 228 ILE A N 1
ATOM 1799 C CA . ILE A 1 228 ? -29.414 9.432 38.472 1.00 84.62 228 ILE A CA 1
ATOM 1800 C C . ILE A 1 228 ? -29.092 9.899 39.891 1.00 84.62 228 ILE A C 1
ATOM 1802 O O . ILE A 1 228 ? -29.650 10.877 40.381 1.00 84.62 228 ILE A O 1
ATOM 1806 N N . PHE A 1 229 ? -28.133 9.234 40.527 1.00 84.38 229 PHE A N 1
ATOM 1807 C CA . PHE A 1 229 ? -27.575 9.653 41.809 1.00 84.38 229 PHE A CA 1
ATOM 1808 C C . PHE A 1 229 ? -26.271 10.409 41.562 1.00 84.38 229 PHE A C 1
ATOM 1810 O O . PHE A 1 229 ? -25.411 9.949 40.810 1.00 84.38 229 PHE A O 1
ATOM 1817 N N . LEU A 1 230 ? -26.138 11.584 42.173 1.00 80.50 230 LEU A N 1
ATOM 1818 C CA . LEU A 1 230 ? -24.922 12.387 42.116 1.00 80.50 230 LEU A CA 1
ATOM 1819 C C . LEU A 1 230 ? -24.278 12.404 43.496 1.00 80.50 230 LEU A C 1
ATOM 1821 O O . LEU A 1 230 ? -24.747 13.100 44.396 1.00 80.50 230 LEU A O 1
ATOM 1825 N N . ASP A 1 231 ? -23.180 11.671 43.636 1.00 82.62 231 ASP A N 1
ATOM 1826 C CA . ASP A 1 231 ? -22.357 11.726 44.834 1.00 82.62 231 ASP A CA 1
ATOM 1827 C C . ASP A 1 231 ? -21.318 12.834 44.696 1.00 82.62 231 ASP A C 1
ATOM 1829 O O . ASP A 1 231 ? -20.544 12.898 43.735 1.00 82.62 231 ASP A O 1
ATOM 1833 N N . HIS A 1 232 ? -21.295 13.735 45.674 1.00 83.19 232 HIS A N 1
ATOM 1834 C CA . HIS A 1 232 ? -20.286 14.778 45.715 1.00 83.19 232 HIS A CA 1
ATOM 1835 C C . HIS A 1 232 ? -18.914 14.173 46.039 1.00 83.19 232 HIS A C 1
ATOM 1837 O O . HIS A 1 232 ? -18.674 13.683 47.145 1.00 83.19 232 HIS A O 1
ATOM 1843 N N . VAL A 1 233 ? -17.981 14.286 45.094 1.00 81.50 233 VAL A N 1
ATOM 1844 C CA . VAL A 1 233 ? -16.573 13.935 45.296 1.00 81.50 233 VAL A CA 1
ATOM 1845 C C . VAL A 1 233 ? -15.784 15.212 45.562 1.00 81.50 233 VAL A C 1
ATOM 1847 O O . VAL A 1 233 ? -15.677 16.073 44.685 1.00 81.50 233 VAL A O 1
ATOM 1850 N N . SER A 1 234 ? -15.216 15.326 46.768 1.00 81.00 234 SER A N 1
ATOM 1851 C CA . SER A 1 234 ? -14.327 16.432 47.141 1.00 81.00 234 SER A CA 1
ATOM 1852 C C . SER A 1 234 ? -13.179 16.561 46.144 1.00 81.00 234 SER A C 1
ATOM 1854 O O . SER A 1 234 ? -12.636 15.545 45.714 1.00 81.00 234 SER A O 1
ATOM 1856 N N . THR A 1 235 ? -12.764 17.789 45.836 1.00 73.69 235 THR A N 1
ATOM 1857 C CA . THR A 1 235 ? -11.736 18.101 44.828 1.00 73.69 235 THR A CA 1
ATOM 1858 C C . THR A 1 235 ? -10.454 17.274 44.984 1.00 73.69 235 THR A C 1
ATOM 1860 O O . THR A 1 235 ? -9.871 16.852 43.994 1.00 73.69 235 THR A O 1
ATOM 1863 N N . ASP A 1 236 ? -10.047 16.965 46.216 1.00 76.56 236 ASP A N 1
ATOM 1864 C CA . ASP A 1 236 ? -8.826 16.193 46.501 1.00 76.56 236 ASP A CA 1
ATOM 1865 C C . ASP A 1 236 ? -8.938 14.696 46.175 1.00 76.56 236 ASP A C 1
ATOM 1867 O O . ASP A 1 236 ? -7.941 13.984 46.163 1.00 76.56 236 ASP A O 1
ATOM 1871 N N . LYS A 1 237 ? -10.153 14.212 45.898 1.00 79.31 237 LYS A N 1
ATOM 1872 C CA . LYS A 1 237 ? -10.469 12.814 45.569 1.00 79.31 237 LYS A CA 1
ATOM 1873 C C . LYS A 1 237 ? -10.993 12.651 44.141 1.00 79.31 237 LYS A C 1
ATOM 1875 O O . LYS A 1 237 ? -11.400 11.558 43.752 1.00 79.31 237 LYS A O 1
ATOM 1880 N N . GLN A 1 238 ? -11.013 13.724 43.346 1.00 85.38 238 GLN A N 1
ATOM 1881 C CA . GLN A 1 238 ? -11.475 13.671 41.962 1.00 85.38 238 GLN A CA 1
ATOM 1882 C C . GLN A 1 238 ? -10.387 13.089 41.056 1.00 85.38 238 GLN A C 1
ATOM 1884 O O . GLN A 1 238 ? -9.645 13.818 40.404 1.00 85.38 238 GLN A O 1
ATOM 1889 N N . LEU A 1 239 ? -10.328 11.757 40.971 1.00 82.69 239 LEU A N 1
ATOM 1890 C CA . LEU A 1 239 ? -9.366 11.035 40.126 1.00 82.69 239 LEU A CA 1
ATOM 1891 C C . LEU A 1 239 ? -9.377 11.513 38.664 1.00 82.69 239 LEU A C 1
ATOM 1893 O O . LEU A 1 239 ? -8.335 11.554 38.021 1.00 82.69 239 LEU A O 1
ATOM 1897 N N . ALA A 1 240 ? -10.533 11.944 38.149 1.00 82.44 240 ALA A N 1
ATOM 1898 C CA . ALA A 1 240 ? -10.665 12.469 36.790 1.00 82.44 240 ALA A CA 1
ATOM 1899 C C . ALA A 1 240 ? -9.881 13.775 36.538 1.00 82.44 240 ALA A C 1
ATOM 1901 O O . ALA A 1 240 ? -9.602 14.105 35.381 1.00 82.44 240 ALA A O 1
ATOM 1902 N N . GLU A 1 241 ? -9.498 14.522 37.582 1.00 84.00 241 GLU A N 1
ATOM 1903 C CA . GLU A 1 241 ? -8.710 15.748 37.419 1.00 84.00 241 GLU A CA 1
ATOM 1904 C C . GLU A 1 241 ? -7.338 15.469 36.799 1.00 84.00 241 GLU A C 1
ATOM 1906 O O . GLU A 1 241 ? -6.861 16.300 36.028 1.00 84.00 241 GLU A O 1
ATOM 1911 N N . ILE A 1 242 ? -6.754 14.284 37.031 1.00 82.81 242 ILE A N 1
ATOM 1912 C CA . ILE A 1 242 ? -5.456 13.897 36.455 1.00 82.81 242 ILE A CA 1
ATOM 1913 C C . ILE A 1 242 ? -5.477 13.864 34.917 1.00 82.81 242 ILE A C 1
ATOM 1915 O O . ILE A 1 242 ? -4.452 14.087 34.279 1.00 82.81 242 ILE A O 1
ATOM 1919 N N . PHE A 1 243 ? -6.646 13.612 34.317 1.00 78.81 243 PHE A N 1
ATOM 1920 C CA . PHE A 1 243 ? -6.823 13.502 32.866 1.00 78.81 243 PHE A CA 1
ATOM 1921 C C . PHE A 1 243 ? -7.358 14.784 32.221 1.00 78.81 243 PHE A C 1
ATOM 1923 O O . PHE A 1 243 ? -7.349 14.904 30.998 1.00 78.81 243 PHE A O 1
ATOM 1930 N N . THR A 1 244 ? -7.869 15.724 33.018 1.00 82.06 244 THR A N 1
ATOM 1931 C CA . THR A 1 244 ? -8.653 16.865 32.510 1.00 82.06 244 THR A CA 1
ATOM 1932 C C . THR A 1 244 ? -8.080 18.223 32.891 1.00 82.06 244 THR A C 1
ATOM 1934 O O . THR A 1 244 ? -8.440 19.225 32.270 1.00 82.06 244 THR A O 1
ATOM 1937 N N . LYS A 1 245 ? -7.182 18.284 33.881 1.00 81.44 245 LYS A N 1
ATOM 1938 C CA . LYS A 1 245 ? -6.585 19.527 34.378 1.00 81.44 245 LYS A CA 1
ATOM 1939 C C . LYS A 1 245 ? -5.064 19.417 34.462 1.00 81.44 245 LYS A C 1
ATOM 1941 O O . LYS A 1 245 ? -4.512 18.350 34.706 1.00 81.44 245 LYS A O 1
ATOM 1946 N N . ALA A 1 246 ? -4.386 20.551 34.305 1.00 81.81 246 ALA A N 1
ATOM 1947 C CA . ALA A 1 246 ? -2.985 20.675 34.692 1.00 81.81 246 ALA A CA 1
ATOM 1948 C C . ALA A 1 246 ? -2.917 20.824 36.220 1.00 81.81 246 ALA A C 1
ATOM 1950 O O . ALA A 1 246 ? -3.454 21.789 36.765 1.00 81.81 246 ALA A O 1
ATOM 1951 N N . LEU A 1 247 ? -2.309 19.851 36.896 1.00 84.81 247 LEU A N 1
ATOM 1952 C CA . LEU A 1 247 ? -2.205 19.792 38.354 1.00 84.81 247 LEU A CA 1
ATOM 1953 C C . LEU A 1 247 ? -0.797 20.171 38.819 1.00 84.81 247 LEU A C 1
ATOM 1955 O O . LEU A 1 247 ? 0.179 19.964 38.097 1.00 84.81 247 LEU A O 1
ATOM 1959 N N . ASP A 1 248 ? -0.694 20.706 40.034 1.00 88.25 248 ASP A N 1
ATOM 1960 C CA . ASP A 1 248 ? 0.597 20.829 40.707 1.00 88.25 248 ASP A CA 1
ATOM 1961 C C . ASP A 1 248 ? 1.156 19.446 41.089 1.00 88.25 248 ASP A C 1
ATOM 1963 O O . ASP A 1 248 ? 0.441 18.440 41.124 1.00 88.25 248 ASP A O 1
ATOM 1967 N N . ALA A 1 249 ? 2.461 19.391 41.358 1.00 84.81 249 ALA A N 1
ATOM 1968 C CA . ALA A 1 249 ? 3.160 18.133 41.606 1.00 84.81 249 ALA A CA 1
ATOM 1969 C C . ALA A 1 249 ? 2.628 17.381 42.839 1.00 84.81 249 ALA A C 1
ATOM 1971 O O . ALA A 1 249 ? 2.552 16.155 42.817 1.00 84.81 249 ALA A O 1
ATOM 1972 N N . ALA A 1 250 ? 2.225 18.098 43.893 1.00 85.56 250 ALA A N 1
ATOM 1973 C CA . ALA A 1 250 ? 1.736 17.486 45.126 1.00 85.56 250 ALA A CA 1
ATOM 1974 C C . ALA A 1 250 ? 0.379 16.802 44.909 1.00 85.56 250 ALA A C 1
ATOM 1976 O O . ALA A 1 250 ? 0.164 15.664 45.333 1.00 85.56 250 ALA A O 1
ATOM 1977 N N . LYS A 1 251 ? -0.527 17.473 44.194 1.00 84.06 251 LYS A N 1
ATOM 1978 C CA . LYS A 1 251 ? -1.856 16.954 43.886 1.00 84.06 251 LYS A CA 1
ATOM 1979 C C . LYS A 1 251 ? -1.816 15.853 42.831 1.00 84.06 251 LYS A C 1
ATOM 1981 O O . LYS A 1 251 ? -2.555 14.876 42.946 1.00 84.06 251 LYS A O 1
ATOM 1986 N N . PHE A 1 252 ? -0.925 15.974 41.846 1.00 86.19 252 PHE A N 1
ATOM 1987 C CA . PHE A 1 252 ? -0.676 14.915 40.873 1.00 86.19 252 PHE A CA 1
ATOM 1988 C C . PHE A 1 252 ? -0.198 13.631 41.560 1.00 86.19 252 PHE A C 1
ATOM 1990 O O . PHE A 1 252 ? -0.768 12.575 41.310 1.00 86.19 252 PHE A O 1
ATOM 1997 N N . GLU A 1 253 ? 0.778 13.715 42.468 1.00 83.12 253 GLU A N 1
ATOM 1998 C CA . GLU A 1 253 ? 1.330 12.538 43.149 1.00 83.12 253 GLU A CA 1
ATOM 1999 C C . GLU A 1 253 ? 0.304 11.855 44.068 1.00 83.12 253 GLU A C 1
ATOM 2001 O O . GLU A 1 253 ? 0.185 10.630 44.064 1.00 83.12 253 GLU A O 1
ATOM 2006 N N . SER A 1 254 ? -0.513 12.641 44.779 1.00 83.81 254 SER A N 1
ATOM 2007 C CA . SER A 1 254 ? -1.610 12.131 45.615 1.00 83.81 254 SER A CA 1
ATOM 2008 C C . SER A 1 254 ? -2.666 11.360 44.803 1.00 83.81 254 SER A C 1
ATOM 2010 O O . SER A 1 254 ? -3.029 10.226 45.139 1.00 83.81 254 SER A O 1
ATOM 2012 N N . LEU A 1 255 ? -3.127 11.929 43.679 1.00 85.94 255 LEU A N 1
ATOM 2013 C CA . LEU A 1 255 ? -4.105 11.273 42.801 1.00 85.94 255 LEU A CA 1
ATOM 2014 C C . LEU A 1 255 ? -3.494 10.087 42.039 1.00 85.94 255 LEU A C 1
ATOM 2016 O O . LEU A 1 255 ? -4.173 9.085 41.827 1.00 85.94 255 LEU A O 1
ATOM 2020 N N . ARG A 1 256 ? -2.209 10.163 41.672 1.00 83.00 256 ARG A N 1
ATOM 2021 C CA . ARG A 1 256 ? -1.456 9.072 41.036 1.00 83.00 256 ARG A CA 1
ATOM 2022 C C . ARG A 1 256 ? -1.306 7.873 41.970 1.00 83.00 256 ARG A C 1
ATOM 2024 O O . ARG A 1 256 ? -1.531 6.745 41.538 1.00 83.00 256 ARG A O 1
ATOM 2031 N N . SER A 1 257 ? -0.979 8.111 43.241 1.00 82.69 257 SER A N 1
ATOM 2032 C CA . SER A 1 257 ? -0.918 7.064 44.268 1.00 82.69 257 SER A CA 1
ATOM 2033 C C . SER A 1 257 ? -2.292 6.430 44.508 1.00 82.69 257 SER A C 1
ATOM 2035 O O . SER A 1 257 ? -2.387 5.212 44.628 1.00 82.69 257 SER A O 1
ATOM 2037 N N . SER A 1 258 ? -3.362 7.231 44.462 1.00 83.06 258 SER A N 1
ATOM 2038 C CA . SER A 1 258 ? -4.747 6.747 44.572 1.00 83.06 258 SER A CA 1
ATOM 2039 C C . SER A 1 258 ? -5.207 5.888 43.379 1.00 83.06 258 SER A C 1
ATOM 2041 O O . SER A 1 258 ? -6.220 5.204 43.484 1.00 83.06 258 SER A O 1
ATOM 2043 N N . LEU A 1 259 ? -4.482 5.918 42.253 1.00 83.75 259 LEU A N 1
ATOM 2044 C CA . LEU A 1 259 ? -4.713 5.077 41.069 1.00 83.75 259 LEU A CA 1
ATOM 2045 C C . LEU A 1 259 ? -3.848 3.804 41.053 1.00 83.75 259 LEU A C 1
ATOM 2047 O O . LEU A 1 259 ? -3.840 3.103 40.044 1.00 83.75 259 LEU A O 1
ATOM 2051 N N . GLU A 1 260 ? -3.097 3.529 42.126 1.00 80.94 260 GLU A N 1
ATOM 2052 C CA . GLU A 1 260 ? -2.185 2.376 42.244 1.00 80.94 260 GLU A CA 1
ATOM 2053 C C . GLU A 1 260 ? -1.116 2.307 41.134 1.00 80.94 260 GLU A C 1
ATOM 2055 O O . GLU A 1 260 ? -0.563 1.253 40.822 1.00 80.94 260 GLU A O 1
ATOM 2060 N N . LEU A 1 261 ? -0.783 3.447 40.523 1.00 77.38 261 LEU A N 1
ATOM 2061 C CA . LEU A 1 261 ? 0.253 3.508 39.498 1.00 77.38 261 LEU A CA 1
ATOM 2062 C C . LEU A 1 261 ? 1.633 3.507 40.175 1.00 77.38 261 LEU A C 1
ATOM 2064 O O . LEU A 1 261 ? 2.022 4.487 40.809 1.00 77.38 261 LEU A O 1
ATOM 2068 N N . CYS A 1 262 ? 2.404 2.429 40.034 1.00 65.38 262 CYS A N 1
ATOM 2069 C CA . CYS A 1 262 ? 3.784 2.357 40.530 1.00 65.38 262 CYS A CA 1
ATOM 2070 C C . CYS A 1 262 ? 4.772 3.047 39.577 1.00 65.38 262 CYS A C 1
ATOM 2072 O O . CYS A 1 262 ? 4.604 3.022 38.356 1.00 65.38 262 CYS A O 1
ATOM 2074 N N . VAL A 1 263 ? 5.827 3.647 40.137 1.00 66.50 263 VAL A N 1
ATOM 2075 C CA . VAL A 1 263 ? 6.997 4.060 39.350 1.00 66.50 263 VAL A CA 1
ATOM 2076 C C . VAL A 1 263 ? 7.789 2.796 39.036 1.00 66.50 263 VAL A C 1
ATOM 2078 O O . VAL A 1 263 ? 8.116 2.030 39.937 1.00 66.50 263 VAL A O 1
ATOM 2081 N N . ILE A 1 264 ? 8.052 2.550 37.756 1.00 63.44 264 ILE A N 1
ATOM 2082 C CA . ILE A 1 264 ? 8.985 1.504 37.345 1.00 63.44 264 ILE A CA 1
ATOM 2083 C C . ILE A 1 264 ? 10.373 2.131 37.434 1.00 63.44 264 ILE A C 1
ATOM 2085 O O . ILE A 1 264 ? 10.731 2.951 36.582 1.00 63.44 264 ILE A O 1
ATOM 2089 N N . ASP A 1 265 ? 11.110 1.790 38.488 1.00 58.75 265 ASP A N 1
ATOM 2090 C CA . ASP A 1 265 ? 12.518 2.156 38.609 1.00 58.75 265 ASP A CA 1
ATOM 2091 C C . ASP A 1 265 ? 13.291 1.542 37.431 1.00 58.75 265 ASP A C 1
ATOM 2093 O O . ASP A 1 265 ? 13.090 0.377 37.073 1.00 58.75 265 ASP A O 1
ATOM 2097 N N . LYS A 1 266 ? 14.114 2.364 36.777 1.00 46.31 266 LYS A N 1
ATOM 2098 C CA . LYS A 1 266 ? 15.000 1.948 35.684 1.00 46.31 266 LYS A CA 1
ATOM 2099 C C . LYS A 1 266 ? 16.359 1.526 36.210 1.00 46.31 266 LYS A C 1
ATOM 2101 O O . LYS A 1 266 ? 16.866 2.237 37.104 1.00 46.31 266 LYS A O 1
#

Organism: Lithospermum erythrorhizon (NCBI:txid34254)